Protein AF-0000000077934198 (afdb_homodimer)

Radius of gyration: 20.94 Å; Cα contacts (8 Å, |Δi|>4): 568; chains: 2; bounding box: 43×60×58 Å

Structure (mmCIF, N/CA/C/O backbone):
data_AF-0000000077934198-model_v1
#
loop_
_entity.id
_entity.type
_entity.pdbx_description
1 polymer 'VIT family protein'
#
loop_
_atom_site.group_PDB
_atom_site.id
_atom_site.type_symbol
_atom_site.label_atom_id
_atom_site.label_alt_id
_atom_site.label_comp_id
_atom_site.label_asym_id
_atom_site.label_entity_id
_atom_site.label_seq_id
_atom_site.pdbx_PDB_ins_code
_atom_site.Cartn_x
_atom_site.Cartn_y
_atom_site.Cartn_z
_atom_site.occupancy
_atom_site.B_iso_or_equiv
_atom_site.auth_seq_id
_atom_site.auth_comp_id
_atom_site.auth_asym_id
_atom_site.auth_atom_id
_atom_site.pdbx_PDB_model_num
ATOM 1 N N . MET A 1 1 ? -7.379 32.312 -18.094 1 57.19 1 MET A N 1
ATOM 2 C CA . MET A 1 1 ? -7.176 32.562 -16.672 1 57.19 1 MET A CA 1
ATOM 3 C C . MET A 1 1 ? -7.156 31.266 -15.883 1 57.19 1 MET A C 1
ATOM 5 O O . MET A 1 1 ? -6.258 31.031 -15.07 1 57.19 1 MET A O 1
ATOM 9 N N . TYR A 1 2 ? -8.07 30.328 -16.188 1 65.12 2 TYR A N 1
ATOM 10 C CA . TYR A 1 2 ? -8.148 29.016 -15.555 1 65.12 2 TYR A CA 1
ATOM 11 C C . TYR A 1 2 ? -6.926 28.172 -15.898 1 65.12 2 TYR A C 1
ATOM 13 O O . TYR A 1 2 ? -6.324 27.562 -15.016 1 65.12 2 TYR A O 1
ATOM 21 N N . ASN A 1 3 ? -6.422 28.344 -17.047 1 73.06 3 ASN A N 1
ATOM 22 C CA . ASN A 1 3 ? -5.285 27.562 -17.531 1 73.06 3 ASN A CA 1
ATOM 23 C C . ASN A 1 3 ? -3.988 28 -16.844 1 73.06 3 ASN A C 1
ATOM 25 O O . ASN A 1 3 ? -3.162 27.156 -16.5 1 73.06 3 ASN A O 1
ATOM 29 N N . GLN A 1 4 ? -3.906 29.312 -16.672 1 75.88 4 GLN A N 1
ATOM 30 C CA . GLN A 1 4 ? -2.689 29.797 -16.031 1 75.88 4 GLN A CA 1
ATOM 31 C C . GLN A 1 4 ? -2.633 29.391 -14.57 1 75.88 4 GLN A C 1
ATOM 33 O O . GLN A 1 4 ? -1.561 29.078 -14.047 1 75.88 4 GLN A O 1
ATOM 38 N N . LYS A 1 5 ? -3.742 29.344 -13.945 1 79.81 5 LYS A N 1
ATOM 39 C CA . LYS A 1 5 ? -3.82 28.953 -12.539 1 79.81 5 LYS A CA 1
ATOM 40 C C . LYS A 1 5 ? -3.412 27.5 -12.352 1 79.81 5 LYS A C 1
ATOM 42 O O . LYS A 1 5 ? -2.666 27.172 -11.43 1 79.81 5 LYS A O 1
ATOM 47 N N . ILE A 1 6 ? -3.865 26.672 -13.25 1 84 6 ILE A N 1
ATOM 48 C CA . ILE A 1 6 ? -3.555 25.25 -13.195 1 84 6 ILE A CA 1
ATOM 49 C C . ILE A 1 6 ? -2.064 25.031 -13.453 1 84 6 ILE A C 1
ATOM 51 O O . ILE A 1 6 ? -1.42 24.234 -12.773 1 84 6 ILE A O 1
ATOM 55 N N . LEU A 1 7 ? -1.568 25.734 -14.375 1 85.44 7 LEU A N 1
ATOM 56 C CA . LEU A 1 7 ? -0.149 25.609 -14.688 1 85.44 7 LEU A CA 1
ATOM 57 C C . LEU A 1 7 ? 0.709 26.047 -13.508 1 85.44 7 LEU A C 1
ATOM 59 O O . LEU A 1 7 ? 1.718 25.406 -13.203 1 85.44 7 LEU A O 1
ATOM 63 N N . ASN A 1 8 ? 0.318 27.109 -12.93 1 84.44 8 ASN A N 1
ATOM 64 C CA . ASN A 1 8 ? 1.04 27.562 -11.75 1 84.44 8 ASN A CA 1
ATOM 65 C C . ASN A 1 8 ? 0.91 26.578 -10.594 1 84.44 8 ASN A C 1
ATOM 67 O O . ASN A 1 8 ? 1.86 26.359 -9.844 1 84.44 8 ASN A O 1
ATOM 71 N N . ALA A 1 9 ? -0.279 26.047 -10.508 1 84.12 9 ALA A N 1
ATOM 72 C CA . ALA A 1 9 ? -0.508 25.047 -9.484 1 84.12 9 ALA A CA 1
ATOM 73 C C . ALA A 1 9 ? 0.355 23.812 -9.727 1 84.12 9 ALA A C 1
ATOM 75 O O . ALA A 1 9 ? 0.89 23.219 -8.781 1 84.12 9 ALA A O 1
ATOM 76 N N . ILE A 1 10 ? 0.503 23.406 -10.922 1 84.94 10 ILE A N 1
ATOM 77 C CA . ILE A 1 10 ? 1.34 22.266 -11.305 1 84.94 10 ILE A CA 1
ATOM 78 C C . ILE A 1 10 ? 2.795 22.562 -10.938 1 84.94 10 ILE A C 1
ATOM 80 O O . ILE A 1 10 ? 3.455 21.734 -10.305 1 84.94 10 ILE A O 1
ATOM 84 N N . LYS A 1 11 ? 3.256 23.688 -11.312 1 85.94 11 LYS A N 1
ATOM 85 C CA . LYS A 1 11 ? 4.629 24.078 -11.008 1 85.94 11 LYS A CA 1
ATOM 86 C C . LYS A 1 11 ? 4.879 24.094 -9.5 1 85.94 11 LYS A C 1
ATOM 88 O O . LYS A 1 11 ? 5.91 23.609 -9.031 1 85.94 11 LYS A O 1
ATOM 93 N N . TYR A 1 12 ? 3.943 24.625 -8.859 1 83.56 12 TYR A N 1
ATOM 94 C CA . TYR A 1 12 ? 4.047 24.703 -7.402 1 83.56 12 TYR A CA 1
ATOM 95 C C . TYR A 1 12 ? 4.078 23.312 -6.781 1 83.56 12 TYR A C 1
ATOM 97 O O . TYR A 1 12 ? 4.906 23.031 -5.914 1 83.56 12 TYR A O 1
ATOM 105 N N . ALA A 1 13 ? 3.184 22.453 -7.184 1 85.38 13 ALA A N 1
ATOM 106 C CA . ALA A 1 13 ? 3.104 21.094 -6.672 1 85.38 13 ALA A CA 1
ATOM 107 C C . ALA A 1 13 ? 4.383 20.312 -6.973 1 85.38 13 ALA A C 1
ATOM 109 O O . ALA A 1 13 ? 4.906 19.609 -6.109 1 85.38 13 ALA A O 1
ATOM 110 N N . LEU A 1 14 ? 4.855 20.422 -8.156 1 84.88 14 LEU A N 1
ATOM 111 C CA . LEU A 1 14 ? 6.051 19.703 -8.57 1 84.88 14 LEU A CA 1
ATOM 112 C C . LEU A 1 14 ? 7.281 20.203 -7.828 1 84.88 14 LEU A C 1
ATOM 114 O O . LEU A 1 14 ? 8.156 19.422 -7.449 1 84.88 14 LEU A O 1
ATOM 118 N N . MET A 1 15 ? 7.34 21.469 -7.609 1 81.75 15 MET A N 1
ATOM 119 C CA . MET A 1 15 ? 8.5 22.062 -6.961 1 81.75 15 MET A CA 1
ATOM 120 C C . MET A 1 15 ? 8.477 21.812 -5.457 1 81.75 15 MET A C 1
ATOM 122 O O . MET A 1 15 ? 9.523 21.578 -4.848 1 81.75 15 MET A O 1
ATOM 126 N N . HIS A 1 16 ? 7.324 21.75 -4.918 1 80.19 16 HIS A N 1
ATOM 127 C CA . HIS A 1 16 ? 7.25 21.734 -3.461 1 80.19 16 HIS A CA 1
ATOM 128 C C . HIS A 1 16 ? 6.934 20.328 -2.945 1 80.19 16 HIS A C 1
ATOM 130 O O . HIS A 1 16 ? 7.184 20.016 -1.779 1 80.19 16 HIS A O 1
ATOM 136 N N . ASP A 1 17 ? 6.5 19.484 -3.828 1 88.44 17 ASP A N 1
ATOM 137 C CA . ASP A 1 17 ? 6.082 18.188 -3.322 1 88.44 17 ASP A CA 1
ATOM 138 C C . ASP A 1 17 ? 6.816 17.047 -4.039 1 88.44 17 ASP A C 1
ATOM 140 O O . ASP A 1 17 ? 6.328 15.922 -4.094 1 88.44 17 ASP A O 1
ATOM 144 N N . ILE A 1 18 ? 7.992 17.312 -4.598 1 87.06 18 ILE A N 1
ATOM 145 C CA . ILE A 1 18 ? 8.812 16.328 -5.285 1 87.06 18 ILE A CA 1
ATOM 146 C C . ILE A 1 18 ? 9.25 15.25 -4.297 1 87.06 18 ILE A C 1
ATOM 148 O O . ILE A 1 18 ? 9.359 14.078 -4.664 1 87.06 18 ILE A O 1
ATOM 152 N N . GLY A 1 19 ? 9.516 15.633 -3.117 1 91.12 19 GLY A N 1
ATOM 153 C CA . GLY A 1 19 ? 9.898 14.695 -2.08 1 91.12 19 GLY A CA 1
ATOM 154 C C . GLY A 1 19 ? 8.828 13.656 -1.779 1 91.12 19 GLY A C 1
ATOM 155 O O . GLY A 1 19 ? 9.133 12.477 -1.586 1 91.12 19 GLY A O 1
ATOM 156 N N . SER A 1 20 ? 7.598 14.102 -1.788 1 93.38 20 SER A N 1
ATOM 157 C CA . SER A 1 20 ? 6.492 13.188 -1.539 1 93.38 20 SER A CA 1
ATOM 158 C C . SER A 1 20 ? 6.348 12.172 -2.672 1 93.38 20 SER A C 1
ATOM 160 O O . SER A 1 20 ? 6.137 10.984 -2.424 1 93.38 20 SER A O 1
ATOM 162 N N . ALA A 1 21 ? 6.434 12.648 -3.902 1 95.44 21 ALA A N 1
ATOM 163 C CA . ALA A 1 21 ? 6.348 11.766 -5.062 1 95.44 21 ALA A CA 1
ATOM 164 C C . ALA A 1 21 ? 7.465 10.734 -5.047 1 95.44 21 ALA A C 1
ATOM 166 O O . ALA A 1 21 ? 7.242 9.562 -5.359 1 95.44 21 ALA A O 1
ATOM 167 N N . ARG A 1 22 ? 8.648 11.117 -4.727 1 97 22 ARG A N 1
ATOM 168 C CA . ARG A 1 22 ? 9.789 10.211 -4.617 1 97 22 ARG A CA 1
ATOM 169 C C . ARG A 1 22 ? 9.547 9.156 -3.543 1 97 22 ARG A C 1
ATOM 171 O O . ARG A 1 22 ? 9.82 7.973 -3.754 1 97 22 ARG A O 1
ATOM 178 N N . ASN A 1 23 ? 9.086 9.594 -2.443 1 97.38 23 ASN A N 1
ATOM 179 C CA . ASN A 1 23 ? 8.82 8.648 -1.361 1 97.38 23 ASN A CA 1
ATOM 180 C C . ASN A 1 23 ? 7.77 7.617 -1.765 1 97.38 23 ASN A C 1
ATOM 182 O O . ASN A 1 23 ? 7.91 6.43 -1.457 1 97.38 23 ASN A O 1
ATOM 186 N N . TYR A 1 24 ? 6.754 8.07 -2.473 1 97.88 24 TYR A N 1
ATOM 187 C CA . TYR A 1 24 ? 5.711 7.148 -2.902 1 97.88 24 TYR A CA 1
ATOM 188 C C . TYR A 1 24 ? 6.223 6.219 -3.996 1 97.88 24 TYR A C 1
ATOM 190 O O . TYR A 1 24 ? 5.789 5.066 -4.098 1 97.88 24 TYR A O 1
ATOM 198 N N . LEU A 1 25 ? 7.172 6.68 -4.812 1 98.5 25 LEU A N 1
ATOM 199 C CA . LEU A 1 25 ? 7.836 5.809 -5.781 1 98.5 25 LEU A CA 1
ATOM 200 C C . LEU A 1 25 ? 8.57 4.676 -5.074 1 98.5 25 LEU A C 1
ATOM 202 O O . LEU A 1 25 ? 8.492 3.518 -5.496 1 98.5 25 LEU A O 1
ATOM 206 N N . VAL A 1 26 ? 9.25 4.992 -4.047 1 98.69 26 VAL A N 1
ATOM 207 C CA . VAL A 1 26 ? 10.008 4.02 -3.273 1 98.69 26 VAL A CA 1
ATOM 208 C C . VAL A 1 26 ? 9.055 3.031 -2.605 1 98.69 26 VAL A C 1
ATOM 210 O O . VAL A 1 26 ? 9.273 1.818 -2.648 1 98.69 26 VAL A O 1
ATOM 213 N N . LEU A 1 27 ? 8.008 3.523 -2.027 1 98.56 27 LEU A N 1
ATOM 214 C CA . LEU A 1 27 ? 7.066 2.68 -1.3 1 98.56 27 LEU A CA 1
ATOM 215 C C . LEU A 1 27 ? 6.359 1.714 -2.244 1 98.56 27 LEU A C 1
ATOM 217 O O . LEU A 1 27 ? 6.141 0.55 -1.901 1 98.56 27 LEU A O 1
ATOM 221 N N . GLY A 1 28 ? 6 2.182 -3.396 1 98.81 28 GLY A N 1
ATOM 222 C CA . GLY A 1 28 ? 5.395 1.306 -4.387 1 98.81 28 GLY A CA 1
ATOM 223 C C . GLY A 1 28 ? 6.352 0.247 -4.906 1 98.81 28 GLY A C 1
ATOM 224 O O . GLY A 1 28 ? 5.949 -0.896 -5.141 1 98.81 28 GLY A O 1
ATOM 225 N N . SER A 1 29 ? 7.59 0.642 -5.141 1 98.88 29 SER A N 1
ATOM 226 C CA . SER A 1 29 ? 8.602 -0.324 -5.547 1 98.88 29 SER A CA 1
ATOM 227 C C . SER A 1 29 ? 8.789 -1.406 -4.488 1 98.88 29 SER A C 1
ATOM 229 O O . SER A 1 29 ? 8.961 -2.582 -4.82 1 98.88 29 SER A O 1
ATOM 231 N N . PHE A 1 30 ? 8.797 -0.99 -3.266 1 98.94 30 PHE A N 1
ATOM 232 C CA . PHE A 1 30 ? 8.891 -1.902 -2.131 1 98.94 30 PHE A CA 1
ATOM 233 C C . PHE A 1 30 ? 7.762 -2.928 -2.168 1 98.94 30 PHE A C 1
ATOM 235 O O . PHE A 1 30 ? 8 -4.125 -2.012 1 98.94 30 PHE A O 1
ATOM 242 N N . ASP A 1 31 ? 6.539 -2.465 -2.48 1 98.75 31 ASP A N 1
ATOM 243 C CA . ASP A 1 31 ? 5.379 -3.346 -2.615 1 98.75 31 ASP A CA 1
ATOM 244 C C . ASP A 1 31 ? 5.613 -4.398 -3.695 1 98.75 31 ASP A C 1
ATOM 246 O O . ASP A 1 31 ? 5.391 -5.59 -3.467 1 98.75 31 ASP A O 1
ATOM 250 N N . GLY A 1 32 ? 6.016 -3.924 -4.824 1 98.94 32 GLY A N 1
ATOM 251 C CA . GLY A 1 32 ? 6.211 -4.82 -5.953 1 98.94 32 GLY A CA 1
ATOM 252 C C . GLY A 1 32 ? 7.332 -5.816 -5.734 1 98.94 32 GLY A C 1
ATOM 253 O O . GLY A 1 32 ? 7.207 -6.988 -6.094 1 98.94 32 GLY A O 1
ATOM 254 N N . LEU A 1 33 ? 8.414 -5.352 -5.172 1 98.94 33 LEU A N 1
ATOM 255 C CA . LEU A 1 33 ? 9.57 -6.207 -4.926 1 98.94 33 LEU A CA 1
ATOM 256 C C . LEU A 1 33 ? 9.234 -7.297 -3.916 1 98.94 33 LEU A C 1
ATOM 258 O O . LEU A 1 33 ? 9.555 -8.469 -4.129 1 98.94 33 LEU A O 1
ATOM 262 N N . LEU A 1 34 ? 8.578 -6.938 -2.857 1 98.88 34 LEU A N 1
ATOM 263 C CA . LEU A 1 34 ? 8.242 -7.926 -1.835 1 98.88 34 LEU A CA 1
ATOM 264 C C . LEU A 1 34 ? 7.215 -8.922 -2.359 1 98.88 34 LEU A C 1
ATOM 266 O O . LEU A 1 34 ? 7.273 -10.109 -2.031 1 98.88 34 LEU A O 1
ATOM 270 N N . LEU A 1 35 ? 6.297 -8.383 -3.129 1 98.88 35 LEU A N 1
ATOM 271 C CA . LEU A 1 35 ? 5.332 -9.266 -3.77 1 98.88 35 LEU A CA 1
ATOM 272 C C . LEU A 1 35 ? 6.039 -10.305 -4.637 1 98.88 35 LEU A C 1
ATOM 274 O O . LEU A 1 35 ? 5.797 -11.508 -4.496 1 98.88 35 LEU A O 1
ATOM 278 N N . SER A 1 36 ? 6.926 -9.875 -5.457 1 98.88 36 SER A N 1
ATOM 279 C CA . SER A 1 36 ? 7.59 -10.75 -6.422 1 98.88 36 SER A CA 1
ATOM 280 C C . SER A 1 36 ? 8.492 -11.758 -5.727 1 98.88 36 SER A C 1
ATOM 282 O O . SER A 1 36 ? 8.461 -12.953 -6.039 1 98.88 36 SER A O 1
ATOM 284 N N . ILE A 1 37 ? 9.266 -11.281 -4.789 1 98.62 37 ILE A N 1
ATOM 285 C CA . ILE A 1 37 ? 10.18 -12.195 -4.109 1 98.62 37 ILE A CA 1
ATOM 286 C C . ILE A 1 37 ? 9.383 -13.258 -3.361 1 98.62 37 ILE A C 1
ATOM 288 O O . ILE A 1 37 ? 9.781 -14.43 -3.32 1 98.62 37 ILE A O 1
ATOM 292 N N . SER A 1 38 ? 8.273 -12.883 -2.75 1 98.88 38 SER A N 1
ATOM 293 C CA . SER A 1 38 ? 7.441 -13.82 -2.004 1 98.88 38 SER A CA 1
ATOM 294 C C . SER A 1 38 ? 6.832 -14.875 -2.924 1 98.88 38 SER A C 1
ATOM 296 O O . SER A 1 38 ? 6.84 -16.062 -2.604 1 98.88 38 SER A O 1
ATOM 298 N N . ILE A 1 39 ? 6.359 -14.461 -4.07 1 98.88 39 ILE A N 1
ATOM 299 C CA . ILE A 1 39 ? 5.742 -15.391 -5.008 1 98.88 39 ILE A CA 1
ATOM 300 C C . ILE A 1 39 ? 6.809 -16.297 -5.613 1 98.88 39 ILE A C 1
ATOM 302 O O . ILE A 1 39 ? 6.582 -17.5 -5.793 1 98.88 39 ILE A O 1
ATOM 306 N N . ILE A 1 40 ? 7.973 -15.727 -5.957 1 98.88 40 ILE A N 1
ATOM 307 C CA . ILE A 1 40 ? 9.062 -16.531 -6.492 1 98.88 40 ILE A CA 1
ATOM 308 C C . ILE A 1 40 ? 9.43 -17.641 -5.492 1 98.88 40 ILE A C 1
ATOM 310 O O . ILE A 1 40 ? 9.508 -18.812 -5.855 1 98.88 40 ILE A O 1
ATOM 314 N N . MET A 1 41 ? 9.625 -17.266 -4.238 1 98.69 41 MET A N 1
ATOM 315 C CA . MET A 1 41 ? 10.031 -18.234 -3.221 1 98.69 41 MET A CA 1
ATOM 316 C C . MET A 1 41 ? 8.953 -19.297 -3.02 1 98.69 41 MET A C 1
ATOM 318 O O . MET A 1 41 ? 9.258 -20.484 -2.938 1 98.69 41 MET A O 1
ATOM 322 N N . GLY A 1 42 ?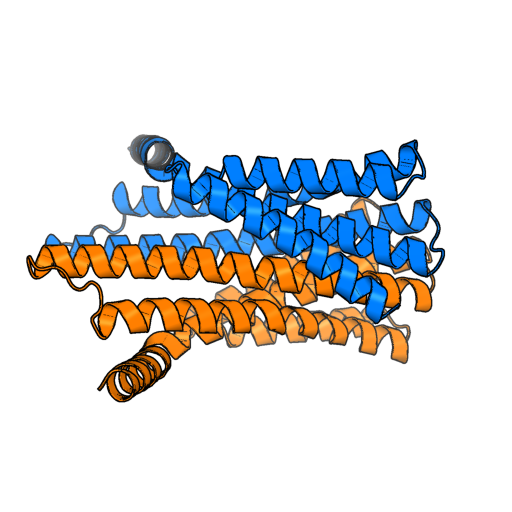 7.691 -18.859 -2.93 1 98.56 42 GLY A N 1
ATOM 323 C CA . GLY A 1 42 ? 6.609 -19.828 -2.826 1 98.56 42 GLY A CA 1
ATOM 324 C C . GLY A 1 42 ? 6.543 -20.781 -4.008 1 98.56 42 GLY A C 1
ATOM 325 O O . GLY A 1 42 ? 6.328 -21.984 -3.834 1 98.56 42 GLY A O 1
ATOM 326 N N . SER A 1 43 ? 6.715 -20.25 -5.16 1 98.69 43 SER A N 1
ATOM 327 C CA . SER A 1 43 ? 6.645 -21.031 -6.387 1 98.69 43 SER A CA 1
ATOM 328 C C . SER A 1 43 ? 7.781 -22.047 -6.457 1 98.69 43 SER A C 1
ATOM 330 O O . SER A 1 43 ? 7.586 -23.172 -6.906 1 98.69 43 SER A O 1
ATOM 332 N N . VAL A 1 44 ? 8.953 -21.609 -6.07 1 98.12 44 VAL A N 1
ATOM 333 C CA . VAL A 1 44 ? 10.102 -22.516 -6.086 1 98.12 44 VAL A CA 1
ATOM 334 C C . VAL A 1 44 ? 9.883 -23.656 -5.094 1 98.12 44 VAL A C 1
ATOM 336 O O . VAL A 1 44 ? 10.156 -24.812 -5.406 1 98.12 44 VAL A O 1
ATOM 339 N N . PHE A 1 45 ? 9.383 -23.391 -3.932 1 97.69 45 PHE A N 1
ATOM 340 C CA . PHE A 1 45 ? 9.18 -24.406 -2.898 1 97.69 45 PHE A CA 1
ATOM 341 C C . PHE A 1 45 ? 8.156 -25.438 -3.348 1 97.69 45 PHE A C 1
ATOM 343 O O . PHE A 1 45 ? 8.25 -26.609 -2.979 1 97.69 45 PHE A O 1
ATOM 350 N N . TYR A 1 46 ? 7.195 -25.047 -4.18 1 97.75 46 TYR A N 1
ATOM 351 C CA . TYR A 1 46 ? 6.121 -25.953 -4.566 1 97.75 46 TYR A CA 1
ATOM 352 C C . TYR A 1 46 ? 6.25 -26.359 -6.031 1 97.75 46 TYR A C 1
ATOM 354 O O . TYR A 1 46 ? 5.305 -26.891 -6.621 1 97.75 46 TYR A O 1
ATOM 362 N N . ASN A 1 47 ? 7.383 -26.047 -6.641 1 97.88 47 ASN A N 1
ATOM 363 C CA . ASN A 1 47 ? 7.754 -26.484 -7.984 1 97.88 47 ASN A CA 1
ATOM 364 C C . ASN A 1 47 ? 6.746 -26 -9.023 1 97.88 47 ASN A C 1
ATOM 366 O O . ASN A 1 47 ? 6.301 -26.781 -9.867 1 97.88 47 ASN A O 1
ATOM 370 N N . ILE A 1 48 ? 6.309 -24.812 -8.875 1 98.38 48 ILE A N 1
ATOM 371 C CA . ILE A 1 48 ? 5.461 -24.172 -9.875 1 98.38 48 ILE A CA 1
ATOM 372 C C . ILE A 1 48 ? 6.305 -23.75 -11.078 1 98.38 48 ILE A C 1
ATOM 374 O O . ILE A 1 48 ? 7.422 -23.25 -10.914 1 98.38 48 ILE A O 1
ATOM 378 N N . SER A 1 49 ? 5.816 -23.984 -12.273 1 98.31 49 SER A N 1
ATOM 379 C CA . SER A 1 49 ? 6.578 -23.734 -13.484 1 98.31 49 SER A CA 1
ATOM 380 C C . SER A 1 49 ? 6.91 -22.25 -13.617 1 98.31 49 SER A C 1
ATOM 382 O O . SER A 1 49 ? 6.18 -21.391 -13.117 1 98.31 49 SER A O 1
ATOM 384 N N . THR A 1 50 ? 8.008 -21.922 -14.32 1 98.31 50 THR A N 1
ATOM 385 C CA . THR A 1 50 ? 8.43 -20.547 -14.539 1 98.31 50 THR A CA 1
ATOM 386 C C . THR A 1 50 ? 7.371 -19.766 -15.312 1 98.31 50 THR A C 1
ATOM 388 O O . THR A 1 50 ? 7.172 -18.578 -15.078 1 98.31 50 THR A O 1
ATOM 391 N N . ALA A 1 51 ? 6.68 -20.453 -16.234 1 98 51 ALA A N 1
ATOM 392 C CA . ALA A 1 51 ? 5.621 -19.812 -17.016 1 98 51 ALA A CA 1
ATOM 393 C C . ALA A 1 51 ? 4.449 -19.406 -16.109 1 98 51 ALA A C 1
ATOM 395 O O . ALA A 1 51 ? 3.914 -18.297 -16.25 1 98 51 ALA A O 1
ATOM 396 N N . ASP A 1 52 ? 4.016 -20.266 -15.242 1 98.5 52 ASP A N 1
ATOM 397 C CA . ASP A 1 52 ? 2.943 -19.953 -14.305 1 98.5 52 ASP A CA 1
ATOM 398 C C . ASP A 1 52 ? 3.361 -18.859 -13.336 1 98.5 52 ASP A C 1
ATOM 400 O O . ASP A 1 52 ? 2.568 -17.969 -13.023 1 98.5 52 ASP A O 1
ATOM 404 N N . MET A 1 53 ? 4.605 -18.953 -12.922 1 98.62 53 MET A N 1
ATOM 405 C CA . MET A 1 53 ? 5.16 -17.922 -12.039 1 98.62 53 MET A CA 1
ATOM 406 C C . MET A 1 53 ? 5.094 -16.547 -12.695 1 98.62 53 MET A C 1
ATOM 408 O O . MET A 1 53 ? 4.699 -15.57 -12.055 1 98.62 53 MET A O 1
ATOM 412 N N . ARG A 1 54 ? 5.465 -16.453 -13.938 1 98.44 54 ARG A N 1
ATOM 413 C CA . ARG A 1 54 ? 5.422 -15.195 -14.68 1 98.44 54 ARG A CA 1
ATOM 414 C C . ARG A 1 54 ? 4.004 -14.633 -14.719 1 98.44 54 ARG A C 1
ATOM 416 O O . ARG A 1 54 ? 3.793 -13.453 -14.453 1 98.44 54 ARG A O 1
ATOM 423 N N . THR A 1 55 ? 3.066 -15.516 -15.016 1 98.62 55 THR A N 1
ATOM 424 C CA . THR A 1 55 ? 1.67 -15.117 -15.141 1 98.62 55 THR A CA 1
ATOM 425 C C . THR A 1 55 ? 1.153 -14.539 -13.82 1 98.62 55 THR A C 1
ATOM 427 O O . THR A 1 55 ? 0.539 -13.469 -13.805 1 98.62 55 THR A O 1
ATOM 430 N N . VAL A 1 56 ? 1.42 -15.211 -12.734 1 98.75 56 VAL A N 1
ATOM 431 C CA . VAL A 1 56 ? 0.826 -14.812 -11.469 1 98.75 56 VAL A CA 1
ATOM 432 C C . VAL A 1 56 ? 1.526 -13.562 -10.945 1 98.75 56 VAL A C 1
ATOM 434 O O . VAL A 1 56 ? 0.897 -12.711 -10.305 1 98.75 56 VAL A O 1
ATOM 437 N N . ILE A 1 57 ? 2.83 -13.406 -11.172 1 98.94 57 ILE A N 1
ATOM 438 C CA . ILE A 1 57 ? 3.543 -12.211 -10.727 1 98.94 57 ILE A CA 1
ATOM 439 C C . ILE A 1 57 ? 3.035 -10.992 -11.5 1 98.94 57 ILE A C 1
ATOM 441 O O . ILE A 1 57 ? 2.742 -9.953 -10.906 1 98.94 57 ILE A O 1
ATOM 445 N N . ILE A 1 58 ? 2.867 -11.117 -12.797 1 98.88 58 ILE A N 1
ATOM 446 C CA . ILE A 1 58 ? 2.359 -10.008 -13.594 1 98.88 58 ILE A CA 1
ATOM 447 C C . ILE A 1 58 ? 0.936 -9.672 -13.164 1 98.88 58 ILE A C 1
ATOM 449 O O . ILE A 1 58 ? 0.602 -8.5 -12.969 1 98.88 58 ILE A O 1
ATOM 453 N N . SER A 1 59 ? 0.086 -10.664 -12.992 1 98.88 59 SER A N 1
ATOM 454 C CA . SER A 1 59 ? -1.286 -10.438 -12.547 1 98.88 59 SER A CA 1
ATOM 455 C C . SER A 1 59 ? -1.32 -9.758 -11.188 1 98.88 59 SER A C 1
ATOM 457 O O . SER A 1 59 ? -2.086 -8.812 -10.977 1 98.88 59 SER A O 1
ATOM 459 N N . GLY A 1 60 ? -0.483 -10.266 -10.242 1 98.88 60 GLY A N 1
ATOM 460 C CA . GLY A 1 60 ? -0.411 -9.664 -8.922 1 98.88 60 GLY A CA 1
ATOM 461 C C . GLY A 1 60 ? 0.061 -8.219 -8.953 1 98.88 60 GLY A C 1
ATOM 462 O O . GLY A 1 60 ? -0.439 -7.383 -8.195 1 98.88 60 GLY A O 1
ATOM 463 N N . LEU A 1 61 ? 1.036 -7.93 -9.836 1 98.94 61 LEU A N 1
ATOM 464 C CA . LEU A 1 61 ? 1.562 -6.574 -9.953 1 98.94 61 LEU A CA 1
ATOM 465 C C . LEU A 1 61 ? 0.507 -5.633 -10.523 1 98.94 61 LEU A C 1
ATOM 467 O O . LEU A 1 61 ? 0.458 -4.453 -10.156 1 98.94 61 LEU A O 1
ATOM 471 N N . VAL A 1 62 ? -0.337 -6.098 -11.383 1 98.88 62 VAL A N 1
ATOM 472 C CA . VAL A 1 62 ? -1.431 -5.281 -11.898 1 98.88 62 VAL A CA 1
ATOM 473 C C . VAL A 1 62 ? -2.367 -4.891 -10.758 1 98.88 62 VAL A C 1
ATOM 475 O O . VAL A 1 62 ? -2.688 -3.713 -10.586 1 98.88 62 VAL A O 1
ATOM 478 N N . GLY A 1 63 ? -2.811 -5.887 -10 1 98.81 63 GLY A N 1
ATOM 479 C CA . GLY A 1 63 ? -3.662 -5.598 -8.859 1 98.81 63 GLY A CA 1
ATOM 480 C C . GLY A 1 63 ? -3.025 -4.641 -7.871 1 98.81 63 GLY A C 1
ATOM 481 O O . GLY A 1 63 ? -3.658 -3.678 -7.434 1 98.81 63 GLY A O 1
ATOM 482 N N . THR A 1 64 ? -1.788 -4.902 -7.523 1 98.81 64 THR A N 1
ATOM 483 C CA . THR A 1 64 ? -1.052 -4.09 -6.566 1 98.81 64 THR A CA 1
ATOM 484 C C . THR A 1 64 ? -0.86 -2.67 -7.094 1 98.81 64 THR A C 1
ATOM 486 O O . THR A 1 64 ? -0.941 -1.703 -6.336 1 98.81 64 THR A O 1
ATOM 489 N N . SER A 1 65 ? -0.614 -2.561 -8.352 1 98.88 65 SER A N 1
ATOM 490 C CA . SER A 1 65 ? -0.432 -1.255 -8.977 1 98.88 65 SER A CA 1
ATOM 491 C C . SER A 1 65 ? -1.691 -0.403 -8.852 1 98.88 65 SER A C 1
ATOM 493 O O . SER A 1 65 ? -1.619 0.773 -8.492 1 98.88 65 SER A O 1
ATOM 495 N N . ILE A 1 66 ? -2.785 -0.966 -9.125 1 98.81 66 ILE A N 1
ATOM 496 C CA . ILE A 1 66 ? -4.047 -0.236 -9.102 1 98.81 66 ILE A CA 1
ATOM 497 C C . ILE A 1 66 ? -4.395 0.139 -7.66 1 98.81 66 ILE A C 1
ATOM 499 O O . ILE A 1 66 ? -4.781 1.277 -7.383 1 98.81 66 ILE A O 1
ATOM 503 N N . SER A 1 67 ? -4.285 -0.796 -6.742 1 98.62 67 SER A N 1
ATOM 504 C CA . SER A 1 67 ? -4.602 -0.477 -5.355 1 98.62 67 SER A CA 1
ATOM 505 C C . SER A 1 67 ? -3.627 0.551 -4.789 1 98.62 67 SER A C 1
ATOM 507 O O . SER A 1 67 ? -4.023 1.435 -4.023 1 98.62 67 SER A O 1
ATOM 509 N N . SER A 1 68 ? -2.307 0.457 -5.184 1 98.56 68 SER A N 1
ATOM 510 C CA . SER A 1 68 ? -1.297 1.402 -4.715 1 98.56 68 SER A CA 1
ATOM 511 C C . SER A 1 68 ? -1.597 2.816 -5.203 1 98.56 68 SER A C 1
ATOM 513 O O . SER A 1 68 ? -1.39 3.787 -4.477 1 98.56 68 SER A O 1
ATOM 515 N N . LEU A 1 69 ? -2.012 2.936 -6.438 1 98.62 69 LEU A N 1
ATOM 516 C CA . LEU A 1 69 ? -2.373 4.23 -7.004 1 98.62 69 LEU A CA 1
ATOM 517 C C . LEU A 1 69 ? -3.465 4.902 -6.176 1 98.62 69 LEU A C 1
ATOM 519 O O . LEU A 1 69 ? -3.301 6.039 -5.727 1 98.62 69 LEU A O 1
ATOM 523 N N . TRP A 1 70 ? -4.492 4.195 -5.891 1 97.12 70 TRP A N 1
ATOM 524 C CA . TRP A 1 70 ? -5.613 4.77 -5.156 1 97.12 70 TRP A CA 1
ATOM 525 C C . TRP A 1 70 ? -5.234 5.047 -3.707 1 97.12 70 TRP A C 1
ATOM 527 O O . TRP A 1 70 ? -5.605 6.082 -3.148 1 97.12 70 TRP A O 1
ATOM 537 N N . ASN A 1 71 ? -4.551 4.113 -3.07 1 97.62 71 ASN A N 1
ATOM 538 C CA . ASN A 1 71 ? -4.129 4.273 -1.684 1 97.62 71 ASN A CA 1
ATOM 539 C C . ASN A 1 71 ? -3.301 5.539 -1.493 1 97.62 71 ASN A C 1
ATOM 541 O O . ASN A 1 71 ? -3.57 6.332 -0.59 1 97.62 71 ASN A O 1
ATOM 545 N N . ALA A 1 72 ? -2.338 5.719 -2.355 1 97.69 72 ALA A N 1
ATOM 546 C CA . ALA A 1 72 ? -1.504 6.91 -2.25 1 97.69 72 ALA A CA 1
ATOM 547 C C . ALA A 1 72 ? -2.312 8.172 -2.539 1 97.69 72 ALA A C 1
ATOM 549 O O . ALA A 1 72 ? -2.117 9.203 -1.891 1 97.69 72 ALA A O 1
ATOM 550 N N . PHE A 1 73 ? -3.193 8.109 -3.496 1 97.38 73 PHE A N 1
ATOM 551 C CA . PHE A 1 73 ? -4.02 9.258 -3.848 1 97.38 73 PHE A CA 1
ATOM 552 C C . PHE A 1 73 ? -4.852 9.711 -2.654 1 97.38 73 PHE A C 1
ATOM 554 O O . PHE A 1 73 ? -4.832 10.891 -2.293 1 97.38 73 PHE A O 1
ATOM 561 N N . VAL A 1 74 ? -5.527 8.781 -2 1 95.81 74 VAL A N 1
ATOM 562 C CA . VAL A 1 74 ? -6.461 9.148 -0.938 1 95.81 74 VAL A CA 1
ATOM 563 C C . VAL A 1 74 ? -5.684 9.602 0.297 1 95.81 74 VAL A C 1
ATOM 565 O O . VAL A 1 74 ? -6.086 10.547 0.974 1 95.81 74 VAL A O 1
ATOM 568 N N . VAL A 1 75 ? -4.602 8.93 0.567 1 96.06 75 VAL A N 1
ATOM 569 C CA . VAL A 1 75 ? -3.793 9.289 1.729 1 96.06 75 VAL A CA 1
ATOM 570 C C . VAL A 1 75 ? -3.195 10.68 1.532 1 96.06 75 VAL A C 1
ATOM 572 O O . VAL A 1 75 ? -3.273 11.531 2.426 1 96.06 75 VAL A O 1
ATOM 575 N N . GLU A 1 76 ? -2.629 10.945 0.36 1 95.5 76 GLU A N 1
ATOM 576 C CA . GLU A 1 76 ? -2.029 12.242 0.068 1 95.5 76 GLU A CA 1
ATOM 577 C C . GLU A 1 76 ? -3.088 13.336 0.021 1 95.5 76 GLU A C 1
ATOM 579 O O . GLU A 1 76 ? -2.861 14.445 0.512 1 95.5 76 GLU A O 1
ATOM 584 N N . LEU A 1 77 ? -4.227 13.094 -0.55 1 95.19 77 LEU A N 1
ATOM 585 C CA . LEU A 1 77 ? -5.301 14.078 -0.619 1 95.19 77 LEU A CA 1
ATOM 586 C C . LEU A 1 77 ? -5.781 14.461 0.778 1 95.19 77 LEU A C 1
ATOM 588 O O . LEU A 1 77 ? -6.047 15.633 1.051 1 95.19 77 LEU A O 1
ATOM 592 N N . SER A 1 78 ? -5.918 13.43 1.609 1 93.12 78 SER A N 1
ATOM 593 C CA . SER A 1 78 ? -6.328 13.68 2.986 1 93.12 78 SER A CA 1
ATOM 594 C C . SER A 1 78 ? -5.328 14.578 3.709 1 93.12 78 SER A C 1
ATOM 596 O O . SER A 1 78 ? -5.719 15.461 4.473 1 93.12 78 SER A O 1
ATOM 598 N N . GLN A 1 79 ? -4.074 14.344 3.484 1 93.19 79 GLN A N 1
ATOM 599 C CA . GLN A 1 79 ? -3.027 15.156 4.09 1 93.19 79 GLN A CA 1
ATOM 600 C C . GLN A 1 79 ? -3.082 16.594 3.58 1 93.19 79 GLN A C 1
ATOM 602 O O . GLN A 1 79 ? -2.975 17.547 4.359 1 93.19 79 GLN A O 1
ATOM 607 N N . LYS A 1 80 ? -3.238 16.75 2.297 1 94.06 80 LYS A N 1
ATOM 608 C CA . LYS A 1 80 ? -3.264 18.078 1.694 1 94.06 80 LYS A CA 1
ATOM 609 C C . LYS A 1 80 ? -4.516 18.844 2.109 1 94.06 80 LYS A C 1
ATOM 611 O O . LYS A 1 80 ? -4.473 20.062 2.277 1 94.06 80 LYS A O 1
ATOM 616 N N . LYS A 1 81 ? -5.602 18.125 2.277 1 93.75 81 LYS A N 1
ATOM 617 C CA . LYS A 1 81 ? -6.82 18.75 2.783 1 93.75 81 LYS A CA 1
ATOM 618 C C . LYS A 1 81 ? -6.621 19.281 4.199 1 93.75 81 LYS A C 1
ATOM 620 O O . LYS A 1 81 ? -7.055 20.391 4.523 1 93.75 81 LYS A O 1
ATOM 625 N N . GLU A 1 82 ? -6.035 18.469 5.012 1 91.5 82 GLU A N 1
ATOM 626 C CA . GLU A 1 82 ? -5.75 18.906 6.379 1 91.5 82 GLU A CA 1
ATOM 627 C C . GLU A 1 82 ? -4.824 20.109 6.398 1 91.5 82 GLU A C 1
ATOM 629 O O . GLU A 1 82 ? -5.027 21.047 7.188 1 91.5 82 GLU A O 1
ATOM 634 N N . GLU A 1 83 ? -3.781 20.109 5.59 1 91.56 83 GLU A N 1
ATOM 635 C CA . GLU A 1 83 ? -2.869 21.25 5.477 1 91.56 83 GLU A CA 1
ATOM 636 C C . GLU A 1 83 ? -3.607 22.516 5.039 1 91.56 83 GLU A C 1
ATOM 638 O O . GLU A 1 83 ? -3.354 23.594 5.566 1 91.56 83 GLU A O 1
ATOM 643 N N . LEU A 1 84 ? -4.449 22.344 4.102 1 94.25 84 LEU A N 1
ATOM 644 C CA . LEU A 1 84 ? -5.227 23.469 3.596 1 94.25 84 LEU A CA 1
ATOM 645 C C . LEU A 1 84 ? -6.129 24.047 4.684 1 94.25 84 LEU A C 1
ATOM 647 O O . LEU A 1 84 ? -6.238 25.266 4.832 1 94.25 84 LEU A O 1
ATOM 651 N N . GLU A 1 85 ? -6.801 23.172 5.406 1 93.5 85 GLU A N 1
ATOM 652 C CA . GLU A 1 85 ? -7.68 23.594 6.492 1 93.5 85 GLU A CA 1
ATOM 653 C C . GLU A 1 85 ? -6.902 24.344 7.574 1 93.5 85 GLU A C 1
ATOM 655 O O . GLU A 1 85 ? -7.391 25.328 8.125 1 93.5 85 GLU A O 1
ATOM 660 N N . GLU A 1 86 ? -5.777 23.859 7.891 1 90.31 86 GLU A N 1
ATOM 661 C CA . GLU A 1 86 ? -4.93 24.547 8.867 1 90.31 86 GLU A CA 1
ATOM 662 C C . GLU A 1 86 ? -4.535 25.938 8.383 1 90.31 86 GLU A C 1
ATOM 664 O O . GLU A 1 86 ? -4.543 26.891 9.156 1 90.31 86 GLU A O 1
ATOM 669 N N . LEU A 1 87 ? -4.133 26.031 7.145 1 92.12 87 LEU A N 1
ATOM 670 C CA . LEU A 1 87 ? -3.768 27.312 6.559 1 92.12 87 LEU A CA 1
ATOM 671 C C . LEU A 1 87 ? -4.957 28.281 6.566 1 92.12 87 LEU A C 1
ATOM 673 O O . LEU A 1 87 ? -4.797 29.469 6.828 1 92.12 87 LEU A O 1
ATOM 677 N N . GLU A 1 88 ? -6.07 27.75 6.23 1 95.12 88 GLU A N 1
ATOM 678 C CA . GLU A 1 88 ? -7.293 28.547 6.254 1 95.12 88 GLU A CA 1
ATOM 679 C C . GLU A 1 88 ? -7.578 29.078 7.652 1 95.12 88 GLU A C 1
ATOM 681 O O . GLU A 1 88 ? -8 30.234 7.812 1 95.12 88 GLU A O 1
ATOM 686 N N . ARG A 1 89 ? -7.422 28.234 8.641 1 92.81 89 ARG A N 1
ATOM 687 C CA . ARG A 1 89 ? -7.621 28.656 10.023 1 92.81 89 ARG A CA 1
ATOM 688 C C . ARG A 1 89 ? -6.645 29.766 10.406 1 92.81 89 ARG A C 1
ATOM 690 O O . ARG A 1 89 ? -7.023 30.734 11.078 1 92.81 89 ARG A O 1
ATOM 697 N N . GLN A 1 90 ? -5.445 29.703 10.008 1 89.5 90 GLN A N 1
ATOM 698 C CA . GLN A 1 90 ? -4.41 30.688 10.32 1 89.5 90 GLN A CA 1
ATOM 699 C C . GLN A 1 90 ? -4.68 32 9.625 1 89.5 90 GLN A C 1
ATOM 701 O O . GLN A 1 90 ? -4.438 33.062 10.188 1 89.5 90 GLN A O 1
ATOM 706 N N . LEU A 1 91 ? -5.195 31.859 8.414 1 93.69 91 LEU A N 1
ATOM 707 C CA . LEU A 1 91 ? -5.406 33.062 7.613 1 93.69 91 LEU A CA 1
ATOM 708 C C . LEU A 1 91 ? -6.832 33.562 7.773 1 93.69 91 LEU A C 1
ATOM 710 O O . LEU A 1 91 ? -7.152 34.656 7.312 1 93.69 91 LEU A O 1
ATOM 714 N N . MET A 1 92 ? -7.656 32.75 8.328 1 94.19 92 MET A N 1
ATOM 715 C CA . MET A 1 92 ? -9.062 33.062 8.57 1 94.19 92 MET A CA 1
ATOM 716 C C . MET A 1 92 ? -9.781 33.375 7.262 1 94.19 92 MET A C 1
ATOM 718 O O . MET A 1 92 ? -10.492 34.375 7.148 1 94.19 92 MET A O 1
ATOM 722 N N . ARG A 1 93 ? -9.508 32.656 6.289 1 95.56 93 ARG A N 1
ATOM 723 C CA . ARG A 1 93 ? -10.164 32.781 4.992 1 95.56 93 ARG A CA 1
ATOM 724 C C . ARG A 1 93 ? -10.195 31.422 4.281 1 95.56 93 ARG A C 1
ATOM 726 O O . ARG A 1 93 ? -9.336 30.562 4.512 1 95.56 93 ARG A O 1
ATOM 733 N N . SER A 1 94 ? -11.188 31.344 3.312 1 94.38 94 SER A N 1
ATOM 734 C CA . SER A 1 94 ? -11.273 30.141 2.506 1 94.38 94 SER A CA 1
ATOM 735 C C . SER A 1 94 ? -10.258 30.141 1.374 1 94.38 94 SER A C 1
ATOM 737 O O . SER A 1 94 ? -10.023 31.188 0.748 1 94.38 94 SER A O 1
ATOM 739 N N . LEU A 1 95 ? -9.594 29.047 1.186 1 94.06 95 LEU A N 1
ATOM 740 C CA . LEU A 1 95 ? -8.602 28.938 0.123 1 94.06 95 LEU A CA 1
ATOM 741 C C . LEU A 1 95 ? -9.07 27.969 -0.959 1 94.06 95 LEU A C 1
ATOM 743 O O . LEU A 1 95 ? -8.289 27.578 -1.83 1 94.06 95 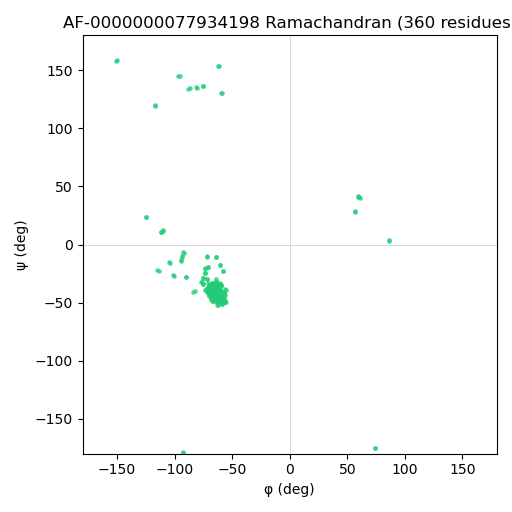LEU A O 1
ATOM 747 N N . LYS A 1 96 ? -10.336 27.625 -0.816 1 92.56 96 LYS A N 1
ATOM 748 C CA . LYS A 1 96 ? -10.898 26.766 -1.844 1 92.56 96 LYS A CA 1
ATOM 749 C C . LYS A 1 96 ? -10.82 27.406 -3.223 1 92.56 96 LYS A C 1
ATOM 751 O O . LYS A 1 96 ? -11.133 28.594 -3.377 1 92.56 96 LYS A O 1
ATOM 756 N N . GLY A 1 97 ? -10.312 26.656 -4.168 1 92.19 97 GLY A N 1
ATOM 757 C CA . GLY A 1 97 ? -10.25 27.156 -5.535 1 92.19 97 GLY A CA 1
ATOM 758 C C . GLY A 1 97 ? -9 27.984 -5.812 1 92.19 97 GLY A C 1
ATOM 759 O O . GLY A 1 97 ? -8.828 28.5 -6.914 1 92.19 97 GLY A O 1
ATOM 760 N N . THR A 1 98 ? -8.133 28.094 -4.914 1 92.31 98 THR A N 1
ATOM 761 C CA . THR A 1 98 ? -6.887 28.828 -5.098 1 92.31 98 THR A CA 1
ATOM 762 C C . THR A 1 98 ? -5.773 27.891 -5.566 1 92.31 98 THR A C 1
ATOM 764 O O . THR A 1 98 ? -5.996 26.688 -5.75 1 92.31 98 THR A O 1
ATOM 767 N N . VAL A 1 99 ? -4.621 28.469 -5.734 1 91.12 99 VAL A N 1
ATOM 768 C CA . VAL A 1 99 ? -3.436 27.734 -6.168 1 91.12 99 VAL A CA 1
ATOM 769 C C . VAL A 1 99 ? -3.068 26.688 -5.117 1 91.12 99 VAL A C 1
ATOM 771 O O . VAL A 1 99 ? -2.627 25.594 -5.461 1 91.12 99 VAL A O 1
ATOM 774 N N . TYR A 1 100 ? -3.316 27.016 -3.877 1 91.5 100 TYR A N 1
ATOM 775 C CA . TYR A 1 100 ? -2.988 26.094 -2.795 1 91.5 100 TYR A CA 1
ATOM 776 C C . TYR A 1 100 ? -3.889 24.859 -2.838 1 91.5 100 TYR A C 1
ATOM 778 O O . TYR A 1 100 ? -3.416 23.734 -2.678 1 91.5 100 TYR A O 1
ATOM 786 N N . ASP A 1 101 ? -5.117 25.062 -3.084 1 93.81 101 ASP A N 1
ATOM 787 C CA . ASP A 1 101 ? -6.09 23.984 -3.211 1 93.81 101 ASP A CA 1
ATOM 788 C C . ASP A 1 101 ? -5.758 23.078 -4.395 1 93.81 101 ASP A C 1
ATOM 790 O O . ASP A 1 101 ? -5.656 21.859 -4.242 1 93.81 101 ASP A O 1
ATOM 794 N N . TYR A 1 102 ? -5.484 23.719 -5.48 1 94.44 102 TYR A N 1
ATOM 795 C CA . TYR A 1 102 ? -5.211 22.953 -6.691 1 94.44 102 TYR A CA 1
ATOM 796 C C . TYR A 1 102 ? -3.863 22.234 -6.598 1 94.44 102 TYR A C 1
ATOM 798 O O . TYR A 1 102 ? -3.709 21.125 -7.09 1 94.44 102 TYR A O 1
ATOM 806 N N . SER A 1 103 ? -2.904 22.875 -5.973 1 94.19 103 SER A N 1
ATOM 807 C CA . SER A 1 103 ? -1.59 22.266 -5.82 1 94.19 103 SER A CA 1
ATOM 808 C C . SER A 1 103 ? -1.671 20.984 -4.992 1 94.19 103 SER A C 1
ATOM 810 O O . SER A 1 103 ? -0.959 20.016 -5.266 1 94.19 103 SER A O 1
ATOM 812 N N . GLY A 1 104 ? -2.531 21.016 -3.967 1 94.94 104 GLY A N 1
ATOM 813 C CA . GLY A 1 104 ? -2.729 19.828 -3.16 1 94.94 104 GLY A CA 1
ATOM 814 C C . GLY A 1 104 ? -3.328 18.672 -3.941 1 94.94 104 GLY A C 1
ATOM 815 O O . GLY A 1 104 ? -2.895 17.531 -3.795 1 94.94 104 GLY A O 1
ATOM 816 N N . LYS A 1 105 ? -4.273 18.969 -4.781 1 95.81 105 LYS A N 1
ATOM 817 C CA . LYS A 1 105 ? -4.918 17.953 -5.598 1 95.81 105 LYS A CA 1
ATOM 818 C C . LYS A 1 105 ? -3.947 17.375 -6.625 1 95.81 105 LYS A C 1
ATOM 820 O O . LYS A 1 105 ? -3.939 16.156 -6.867 1 95.81 105 LYS A O 1
ATOM 825 N N . ILE A 1 106 ? -3.168 18.234 -7.184 1 96.38 106 ILE A N 1
ATOM 826 C CA . ILE A 1 106 ? -2.172 17.797 -8.156 1 96.38 106 ILE A CA 1
ATOM 827 C C . ILE A 1 106 ? -1.125 16.922 -7.473 1 96.38 106 ILE A C 1
ATOM 829 O O . ILE A 1 106 ? -0.718 15.898 -8.016 1 96.38 106 ILE A O 1
ATOM 833 N N . SER A 1 107 ? -0.68 17.328 -6.254 1 96.38 107 SER A N 1
ATOM 834 C CA . SER A 1 107 ? 0.263 16.531 -5.484 1 96.38 107 SER A CA 1
ATOM 835 C C . SER A 1 107 ? -0.284 15.125 -5.227 1 96.38 107 SER A C 1
ATOM 837 O O . SER A 1 107 ? 0.456 14.141 -5.297 1 96.38 107 SER A O 1
ATOM 839 N N . ALA A 1 108 ? -1.549 15.055 -4.926 1 97.06 108 ALA A N 1
ATOM 840 C CA . ALA A 1 108 ? -2.184 13.766 -4.68 1 97.06 108 ALA A CA 1
ATOM 841 C C . ALA A 1 108 ? -2.172 12.898 -5.934 1 97.06 108 ALA A C 1
ATOM 843 O O . ALA A 1 108 ? -1.901 11.695 -5.867 1 97.06 108 ALA A O 1
ATOM 844 N N . VAL A 1 109 ? -2.422 13.484 -7.09 1 97.56 109 VAL A N 1
ATOM 845 C CA . VAL A 1 109 ? -2.434 12.766 -8.359 1 97.56 109 VAL A CA 1
ATOM 846 C C . VAL A 1 109 ? -1.025 12.273 -8.688 1 97.56 109 VAL A C 1
ATOM 848 O O . VAL A 1 109 ? -0.838 11.109 -9.047 1 97.56 109 VAL A O 1
ATOM 851 N N . VAL A 1 110 ? -0.072 13.109 -8.523 1 97.56 110 VAL A N 1
ATOM 852 C CA . VAL A 1 110 ? 1.312 12.758 -8.828 1 97.56 110 VAL A CA 1
ATOM 853 C C . VAL A 1 110 ? 1.778 11.641 -7.898 1 97.56 110 VAL A C 1
ATOM 855 O O . VAL A 1 110 ? 2.422 10.688 -8.336 1 97.56 110 VAL A O 1
ATOM 858 N N . SER A 1 111 ? 1.444 11.742 -6.637 1 97.62 111 SER A N 1
ATOM 859 C CA . SER A 1 111 ? 1.798 10.711 -5.668 1 97.62 111 SER A CA 1
ATOM 860 C C . SER A 1 111 ? 1.116 9.383 -5.996 1 97.62 111 SER A C 1
ATOM 862 O O . SER A 1 111 ? 1.73 8.32 -5.891 1 97.62 111 SER A O 1
ATOM 864 N N . GLY A 1 112 ? -0.139 9.516 -6.359 1 98.38 112 GLY A N 1
ATOM 865 C CA . GLY A 1 112 ? -0.861 8.312 -6.762 1 98.38 112 GLY A CA 1
ATOM 866 C C . GLY A 1 112 ? -0.244 7.621 -7.961 1 98.38 112 GLY A C 1
ATOM 867 O O . GLY A 1 112 ? -0.041 6.406 -7.945 1 98.38 112 GLY A O 1
ATOM 868 N N . ILE A 1 113 ? 0.099 8.328 -8.977 1 98.44 113 ILE A N 1
ATOM 869 C CA . ILE A 1 113 ? 0.697 7.77 -10.18 1 98.44 113 ILE A CA 1
ATOM 870 C C . ILE A 1 113 ? 2.064 7.176 -9.852 1 98.44 113 ILE A C 1
ATOM 872 O O . ILE A 1 113 ? 2.391 6.07 -10.297 1 98.44 113 ILE A O 1
ATOM 876 N N . SER A 1 114 ? 2.871 7.902 -9.109 1 98.25 114 SER A N 1
ATOM 877 C CA . SER A 1 114 ? 4.191 7.418 -8.719 1 98.25 114 SER A CA 1
ATOM 878 C C . SER A 1 114 ? 4.094 6.09 -7.969 1 98.25 114 SER A C 1
ATOM 880 O O . SER A 1 114 ? 4.824 5.148 -8.281 1 98.25 114 SER A O 1
ATOM 882 N N . HIS A 1 115 ? 3.162 6.07 -7.02 1 98.62 115 HIS A N 1
ATOM 883 C CA . HIS A 1 115 ? 2.986 4.867 -6.219 1 98.62 115 HIS A CA 1
ATOM 884 C C . HIS A 1 115 ? 2.393 3.734 -7.051 1 98.62 115 HIS A C 1
ATOM 886 O O . HIS A 1 115 ? 2.705 2.562 -6.824 1 98.62 115 HIS A O 1
ATOM 892 N N . GLY A 1 116 ? 1.534 4.055 -7.973 1 98.81 116 GLY A N 1
ATOM 893 C CA . GLY A 1 116 ? 0.825 3.068 -8.773 1 98.81 116 GLY A CA 1
ATOM 894 C C . GLY A 1 116 ? 1.691 2.43 -9.844 1 98.81 116 GLY A C 1
ATOM 895 O O . GLY A 1 116 ? 1.483 1.271 -10.203 1 98.81 116 GLY A O 1
ATOM 896 N N . VAL A 1 117 ? 2.691 3.074 -10.375 1 98.75 117 VAL A N 1
ATOM 897 C CA . VAL A 1 117 ? 3.52 2.561 -11.461 1 98.75 117 VAL A CA 1
ATOM 898 C C . VAL A 1 117 ? 4.711 1.799 -10.891 1 98.75 117 VAL A C 1
ATOM 900 O O . VAL A 1 117 ? 5.172 0.817 -11.477 1 98.75 117 VAL A O 1
ATOM 903 N N . SER A 1 118 ? 5.125 2.125 -9.797 1 98.81 118 SER A N 1
ATOM 904 C CA . SER A 1 118 ? 6.422 1.72 -9.273 1 98.81 118 SER A CA 1
ATOM 905 C C . SER A 1 118 ? 6.422 0.25 -8.867 1 98.81 118 SER A C 1
ATOM 907 O O . SER A 1 118 ? 7.465 -0.407 -8.883 1 98.81 118 SER A O 1
ATOM 909 N N . PRO A 1 119 ? 5.254 -0.33 -8.547 1 98.88 119 PRO A N 1
ATOM 910 C CA . PRO A 1 119 ? 5.309 -1.749 -8.188 1 98.88 119 PRO A CA 1
ATOM 911 C C . PRO A 1 119 ? 5.848 -2.625 -9.32 1 98.88 119 PRO A C 1
ATOM 913 O O . PRO A 1 119 ? 6.344 -3.725 -9.062 1 98.88 119 PRO A O 1
ATOM 916 N N . PHE A 1 120 ? 5.867 -2.188 -10.469 1 98.88 120 PHE A N 1
ATOM 917 C CA . PHE A 1 120 ? 6.312 -2.994 -11.602 1 98.88 120 PHE A CA 1
ATOM 918 C C . PHE A 1 120 ? 7.824 -3.197 -11.555 1 98.88 120 PHE A C 1
ATOM 920 O O . PHE A 1 120 ? 8.367 -4.039 -12.273 1 98.88 120 PHE A O 1
ATOM 927 N N . LEU A 1 121 ? 8.492 -2.502 -10.719 1 98.88 121 LEU A N 1
ATOM 928 C CA . LEU A 1 121 ? 9.891 -2.822 -10.453 1 98.88 121 LEU A CA 1
ATOM 929 C C . LEU A 1 121 ? 10.031 -4.258 -9.961 1 98.88 121 LEU A C 1
ATOM 931 O O . LEU A 1 121 ? 11.117 -4.844 -10.047 1 98.88 121 LEU A O 1
ATOM 935 N N . GLY A 1 122 ? 9 -4.785 -9.438 1 98.75 122 GLY A N 1
ATOM 936 C CA . GLY A 1 122 ? 8.977 -6.152 -8.945 1 98.75 122 GLY A CA 1
ATOM 937 C C . GLY A 1 122 ? 9.188 -7.184 -10.039 1 98.75 122 GLY A C 1
ATOM 938 O O . GLY A 1 122 ? 9.445 -8.352 -9.75 1 98.75 122 GLY A O 1
ATOM 939 N N . LEU A 1 123 ? 9.148 -6.742 -11.305 1 98.88 123 LEU A N 1
ATOM 940 C CA . LEU A 1 123 ? 9.383 -7.664 -12.414 1 98.88 123 LEU A CA 1
ATOM 941 C C . LEU A 1 123 ? 10.867 -8.023 -12.508 1 98.88 123 LEU A C 1
ATOM 943 O O . LEU A 1 123 ? 11.227 -9.055 -13.078 1 98.88 123 LEU A O 1
ATOM 947 N N . LEU A 1 124 ? 11.68 -7.223 -11.953 1 98.75 124 LEU A N 1
ATOM 948 C CA . LEU A 1 124 ? 13.117 -7.387 -12.133 1 98.75 124 LEU A CA 1
ATOM 949 C C . LEU A 1 124 ? 13.609 -8.672 -11.469 1 98.75 124 LEU A C 1
ATOM 951 O O . LEU A 1 124 ? 14.344 -9.453 -12.078 1 98.75 124 LEU A O 1
ATOM 955 N N . PRO A 1 125 ? 13.25 -8.945 -10.211 1 98.81 125 PRO A N 1
ATOM 956 C CA . PRO A 1 125 ? 13.672 -10.227 -9.625 1 98.81 125 PRO A CA 1
ATOM 957 C C . PRO A 1 125 ? 13.219 -11.43 -10.453 1 98.81 125 PRO A C 1
ATOM 959 O O . PRO A 1 125 ? 13.969 -12.398 -10.594 1 98.81 125 PRO A O 1
ATOM 962 N N . PHE A 1 126 ? 12.039 -11.336 -10.977 1 98.75 126 PHE A N 1
ATOM 963 C CA . PHE A 1 126 ? 11.555 -12.453 -11.773 1 98.75 126 PHE A CA 1
ATOM 964 C C . PHE A 1 126 ? 12.391 -12.625 -13.039 1 98.75 126 PHE A C 1
ATOM 966 O O . PHE A 1 126 ? 12.688 -13.75 -13.445 1 98.75 126 PHE A O 1
ATOM 973 N N . GLU A 1 127 ? 12.664 -11.492 -13.664 1 98.69 127 GLU A N 1
ATOM 974 C CA . GLU A 1 127 ? 13.484 -11.578 -14.875 1 98.69 127 GLU A CA 1
ATOM 975 C C . GLU A 1 127 ? 14.836 -12.219 -14.578 1 98.69 127 GLU A C 1
ATOM 977 O O . GLU A 1 127 ? 15.344 -13 -15.383 1 98.69 127 GLU A O 1
ATOM 982 N N . VAL A 1 128 ? 15.43 -11.891 -13.516 1 98.56 128 VAL A N 1
ATOM 983 C CA . VAL A 1 128 ? 16.703 -12.492 -13.102 1 98.56 128 VAL A CA 1
ATOM 984 C C . VAL A 1 128 ? 16.516 -13.992 -12.891 1 98.56 128 VAL A C 1
ATOM 986 O O . VAL A 1 128 ? 17.312 -14.797 -13.383 1 98.56 128 VAL A O 1
ATOM 989 N N . PHE A 1 129 ? 15.453 -14.406 -12.203 1 98.62 129 PHE A N 1
ATOM 990 C CA . PHE A 1 129 ? 15.188 -15.812 -11.945 1 98.62 129 PHE A CA 1
ATOM 991 C C . PHE A 1 129 ? 14.922 -16.562 -13.25 1 98.62 129 PHE A C 1
ATOM 993 O O . PHE A 1 129 ? 15.414 -17.672 -13.445 1 98.62 129 PHE A O 1
ATOM 1000 N N . SER A 1 130 ? 14.102 -15.906 -14.07 1 98 130 SER A N 1
ATOM 1001 C CA . SER A 1 130 ? 13.727 -16.531 -15.328 1 98 130 SER A CA 1
ATOM 1002 C C . SER A 1 130 ? 14.953 -16.812 -16.203 1 98 130 SER A C 1
ATOM 1004 O O . SER A 1 130 ? 15 -17.797 -16.922 1 98 130 SER A O 1
ATOM 1006 N N . TYR A 1 131 ? 15.922 -15.922 -16.125 1 97.69 131 TYR A N 1
ATOM 1007 C CA . TYR A 1 131 ? 17.109 -16.047 -16.938 1 97.69 131 TYR A CA 1
ATOM 1008 C C . TYR A 1 131 ? 18.125 -17 -16.328 1 97.69 131 TYR A C 1
ATOM 1010 O O . TYR A 1 131 ? 18.703 -17.828 -17.016 1 97.69 131 TYR A O 1
ATOM 1018 N N . THR A 1 132 ? 18.344 -17.016 -15.055 1 97.56 132 THR A N 1
ATOM 1019 C CA . THR A 1 132 ? 19.438 -17.734 -14.422 1 97.56 132 THR A CA 1
ATOM 1020 C C . THR A 1 132 ? 18.938 -19.047 -13.812 1 97.56 132 THR A C 1
ATOM 1022 O O . THR A 1 132 ? 19.719 -19.969 -13.57 1 97.56 132 THR A O 1
ATOM 1025 N N . HIS A 1 133 ? 17.688 -19.062 -13.477 1 97.06 133 HIS A N 1
ATOM 1026 C CA . HIS A 1 133 ? 17.062 -20.172 -12.75 1 97.06 133 HIS A CA 1
ATOM 1027 C C . HIS A 1 133 ? 17.781 -20.438 -11.438 1 97.06 133 HIS A C 1
ATOM 1029 O O . HIS A 1 133 ? 17.828 -21.578 -10.969 1 97.06 133 HIS A O 1
ATOM 1035 N N . GLU A 1 134 ? 18.391 -19.391 -10.891 1 97.62 134 GLU A N 1
ATOM 1036 C CA . GLU A 1 134 ? 19.125 -19.5 -9.633 1 97.62 134 GLU A CA 1
ATOM 1037 C C . GLU A 1 134 ? 18.5 -18.625 -8.547 1 97.62 134 GLU A C 1
ATOM 1039 O O . GLU A 1 134 ? 18.484 -17.406 -8.656 1 97.62 134 GLU A O 1
ATOM 1044 N N . ILE A 1 135 ? 18.094 -19.25 -7.523 1 97.69 135 ILE A N 1
ATOM 1045 C CA . ILE A 1 135 ? 17.375 -18.578 -6.445 1 97.69 135 ILE A CA 1
ATOM 1046 C C . ILE A 1 135 ? 18.344 -17.688 -5.664 1 97.69 135 ILE A C 1
ATOM 1048 O O . ILE A 1 135 ? 17.969 -16.578 -5.246 1 97.69 135 ILE A O 1
ATOM 1052 N N . THR A 1 136 ? 19.547 -18.156 -5.41 1 97.31 136 THR A N 1
ATOM 1053 C CA . THR A 1 136 ? 20.516 -17.391 -4.641 1 97.31 136 THR A CA 1
ATOM 1054 C C . THR A 1 136 ? 20.812 -16.047 -5.324 1 97.31 136 THR A C 1
ATOM 1056 O O . THR A 1 136 ? 20.797 -15 -4.672 1 97.31 136 THR A O 1
ATOM 1059 N N . TYR A 1 137 ? 21.031 -16.125 -6.648 1 97.56 137 TYR A N 1
ATOM 1060 C CA . TYR A 1 137 ? 21.297 -14.906 -7.418 1 97.56 137 TYR A CA 1
ATOM 1061 C C . TYR A 1 137 ? 20.094 -13.984 -7.414 1 97.56 137 TYR A C 1
ATOM 1063 O O . TYR A 1 137 ? 20.234 -12.766 -7.301 1 97.56 137 TYR A O 1
ATOM 1071 N N . THR A 1 138 ? 18.953 -14.586 -7.617 1 98.62 138 THR A N 1
ATOM 1072 C CA . THR A 1 138 ? 17.703 -13.82 -7.613 1 98.62 138 THR A CA 1
ATOM 1073 C C . THR A 1 138 ? 17.516 -13.102 -6.281 1 98.62 138 THR A C 1
ATOM 1075 O O . THR A 1 138 ? 17.188 -11.914 -6.258 1 98.62 138 THR A O 1
ATOM 1078 N N . MET A 1 139 ? 17.766 -13.711 -5.168 1 98.25 139 MET A N 1
ATOM 1079 C CA . MET A 1 139 ? 17.594 -13.117 -3.844 1 98.25 139 MET A CA 1
ATOM 1080 C C . MET A 1 139 ? 18.641 -12.023 -3.602 1 98.25 139 MET A C 1
ATOM 1082 O O . MET A 1 139 ? 18.312 -10.977 -3.029 1 98.25 139 MET A O 1
ATOM 1086 N N . LEU A 1 140 ? 19.828 -12.25 -4.039 1 98.19 140 LEU A N 1
ATOM 1087 C CA . LEU A 1 140 ? 20.875 -11.25 -3.867 1 98.19 140 LEU A CA 1
ATOM 1088 C C . LEU A 1 140 ? 20.531 -9.961 -4.609 1 98.19 140 LEU A C 1
ATOM 1090 O O . LEU A 1 140 ? 20.656 -8.867 -4.055 1 98.19 140 LEU A O 1
ATOM 1094 N N . VAL A 1 141 ? 20.125 -10.125 -5.852 1 98.44 141 VAL A N 1
ATOM 1095 C CA . VAL A 1 141 ? 19.75 -8.961 -6.652 1 98.44 141 VAL A CA 1
ATOM 1096 C C . VAL A 1 141 ? 18.547 -8.258 -6.016 1 98.44 141 VAL A C 1
ATOM 1098 O O . VAL A 1 141 ? 18.5 -7.027 -5.977 1 98.44 141 VAL A O 1
ATOM 1101 N N . SER A 1 142 ? 17.547 -9.031 -5.539 1 98.75 142 SER A N 1
ATOM 1102 C CA . SER A 1 142 ? 16.375 -8.461 -4.895 1 98.75 142 SER A CA 1
ATOM 1103 C C . SER A 1 142 ? 16.75 -7.668 -3.65 1 98.75 142 SER A C 1
ATOM 1105 O O . SER A 1 142 ? 16.203 -6.594 -3.402 1 98.75 142 SER A O 1
ATOM 1107 N N . LEU A 1 143 ? 17.719 -8.18 -2.875 1 98.44 143 LEU A N 1
ATOM 1108 C CA . LEU A 1 143 ? 18.156 -7.484 -1.665 1 98.44 143 LEU A CA 1
ATOM 1109 C C . LEU A 1 143 ? 18.891 -6.195 -2.01 1 98.44 143 LEU A C 1
ATOM 1111 O O . LEU A 1 143 ? 18.75 -5.191 -1.31 1 98.44 143 LEU A O 1
ATOM 1115 N N . ILE A 1 144 ? 19.625 -6.23 -3.066 1 98.62 144 ILE A N 1
ATOM 1116 C CA . ILE A 1 144 ? 20.297 -5.027 -3.531 1 98.62 144 ILE A CA 1
ATOM 1117 C C . ILE A 1 144 ? 19.281 -3.986 -3.973 1 98.62 144 ILE A C 1
ATOM 1119 O O . ILE A 1 144 ? 19.422 -2.797 -3.682 1 98.62 144 ILE A O 1
ATOM 1123 N N . LEU A 1 145 ? 18.266 -4.41 -4.688 1 98.81 145 LEU A N 1
ATOM 1124 C CA . LEU A 1 145 ? 17.219 -3.506 -5.125 1 98.81 145 LEU A CA 1
ATOM 1125 C C . LEU A 1 145 ? 16.484 -2.902 -3.928 1 98.81 145 LEU A C 1
ATOM 1127 O O . LEU A 1 145 ? 16.219 -1.7 -3.9 1 98.81 145 LEU A O 1
ATOM 1131 N N . LEU A 1 146 ? 16.203 -3.748 -2.938 1 98.81 146 LEU A N 1
ATOM 1132 C CA . LEU A 1 146 ? 15.547 -3.26 -1.729 1 98.81 146 LEU A CA 1
ATOM 1133 C C . LEU A 1 146 ? 16.422 -2.234 -1.014 1 98.81 146 LEU A C 1
ATOM 1135 O O . LEU A 1 146 ? 15.938 -1.18 -0.597 1 98.81 146 LEU A O 1
ATOM 1139 N N . PHE A 1 147 ? 17.688 -2.529 -0.877 1 98.69 147 PHE A N 1
ATOM 1140 C CA . PHE A 1 147 ? 18.641 -1.619 -0.249 1 98.69 147 PHE A CA 1
ATOM 1141 C C . PHE A 1 147 ? 18.672 -0.288 -0.99 1 98.69 147 PHE A C 1
ATOM 1143 O O . PHE A 1 147 ? 18.641 0.776 -0.367 1 98.69 147 PHE A O 1
ATOM 1150 N N . SER A 1 148 ? 18.781 -0.344 -2.287 1 98.62 148 SER A N 1
ATOM 1151 C CA . SER A 1 148 ? 18.859 0.851 -3.121 1 98.62 148 SER A CA 1
ATOM 1152 C C . SER A 1 148 ? 17.609 1.713 -2.975 1 98.62 148 SER A C 1
ATOM 1154 O O . SER A 1 148 ? 17.688 2.941 -2.953 1 98.62 148 SER A O 1
ATOM 1156 N N . MET A 1 149 ? 16.422 1.075 -2.885 1 98.44 149 MET A N 1
ATOM 1157 C CA . MET A 1 149 ? 15.188 1.831 -2.697 1 98.44 149 MET A CA 1
ATOM 1158 C C . MET A 1 149 ? 15.195 2.559 -1.356 1 98.44 149 MET A C 1
ATOM 1160 O O . MET A 1 149 ? 14.742 3.701 -1.264 1 98.44 149 MET A O 1
ATOM 1164 N N . GLY A 1 150 ? 15.703 1.864 -0.366 1 98.38 150 GLY A N 1
ATOM 1165 C CA . GLY A 1 150 ? 15.812 2.521 0.927 1 98.38 150 GLY A CA 1
ATOM 1166 C C . GLY A 1 150 ? 16.672 3.766 0.895 1 98.38 150 GLY A C 1
ATOM 1167 O O . GLY A 1 150 ? 16.375 4.758 1.562 1 98.38 150 GLY A O 1
ATOM 1168 N N . LEU A 1 151 ? 17.734 3.799 0.116 1 98.06 151 LEU A N 1
ATOM 1169 C CA . LEU A 1 151 ? 18.656 4.926 0.01 1 98.06 151 LEU A CA 1
ATOM 1170 C C . LEU A 1 151 ? 18 6.102 -0.705 1 98.06 151 LEU A C 1
ATOM 1172 O O . LEU A 1 151 ? 18.469 7.23 -0.624 1 98.06 151 LEU A O 1
ATOM 1176 N N . LEU A 1 152 ? 16.953 5.805 -1.413 1 97.5 152 LEU A N 1
ATOM 1177 C CA . LEU A 1 152 ? 16.281 6.852 -2.166 1 97.5 152 LEU A CA 1
ATOM 1178 C C . LEU A 1 152 ? 15.156 7.473 -1.339 1 97.5 152 LEU A C 1
ATOM 1180 O O . LEU A 1 152 ? 14.57 8.484 -1.736 1 97.5 152 LEU A O 1
ATOM 1184 N N . TYR A 1 153 ? 14.891 6.906 -0.172 1 96.12 153 TYR A N 1
ATOM 1185 C CA . TYR A 1 153 ? 13.766 7.363 0.636 1 96.12 153 TYR A CA 1
ATOM 1186 C C . TYR A 1 153 ? 14.18 8.508 1.553 1 96.12 153 TYR A C 1
ATOM 1188 O O . TYR A 1 153 ? 15.18 8.406 2.266 1 96.12 153 TYR A O 1
ATOM 1196 N N . GLY A 1 154 ? 13.438 9.5 1.622 1 91.31 154 GLY A N 1
ATOM 1197 C CA . GLY A 1 154 ? 13.656 10.602 2.549 1 91.31 154 GLY A CA 1
ATOM 1198 C C . GLY A 1 154 ? 14.805 11.508 2.141 1 91.31 154 GLY A C 1
ATOM 1199 O O . GLY A 1 154 ? 15.406 11.312 1.081 1 91.31 154 GLY A O 1
ATOM 1200 N N . ASN A 1 155 ? 15.117 12.461 2.967 1 91.56 155 ASN A N 1
ATOM 1201 C CA . ASN A 1 155 ? 16.109 13.477 2.633 1 91.56 155 ASN A CA 1
ATOM 1202 C C . ASN A 1 155 ? 17.344 13.367 3.523 1 91.56 155 ASN A C 1
ATOM 1204 O O . ASN A 1 155 ? 18.422 13.844 3.158 1 91.56 155 ASN A O 1
ATOM 1208 N N . GLU A 1 156 ? 17.219 12.805 4.641 1 94.44 156 GLU A N 1
ATOM 1209 C CA . GLU A 1 156 ? 18.312 12.711 5.598 1 94.44 156 GLU A CA 1
ATOM 1210 C C . GLU A 1 156 ? 19.047 11.375 5.477 1 94.44 156 GLU A C 1
ATOM 1212 O O . GLU A 1 156 ? 18.406 10.328 5.32 1 94.44 156 GLU A O 1
ATOM 1217 N N . ILE A 1 157 ? 20.312 11.406 5.68 1 96 157 ILE A N 1
ATOM 1218 C CA . ILE A 1 157 ? 21.156 10.227 5.531 1 96 157 ILE A CA 1
ATOM 1219 C C . ILE A 1 157 ? 20.766 9.172 6.566 1 96 157 ILE A C 1
ATOM 1221 O O . ILE A 1 157 ? 20.703 7.98 6.262 1 96 157 ILE A O 1
ATOM 1225 N N . LYS A 1 158 ? 20.516 9.57 7.727 1 95.38 158 LYS A N 1
ATOM 1226 C CA . LYS A 1 158 ? 20.125 8.641 8.781 1 95.38 158 LYS A CA 1
ATOM 1227 C C . LYS A 1 158 ? 18.828 7.926 8.43 1 95.38 158 LYS A C 1
ATOM 1229 O O . LYS A 1 158 ? 18.688 6.727 8.664 1 95.38 158 LYS A O 1
ATOM 1234 N N . GLN A 1 159 ? 17.938 8.695 7.891 1 94.81 159 GLN A N 1
ATOM 1235 C CA . GLN A 1 159 ? 16.656 8.125 7.469 1 94.81 159 GLN A CA 1
ATOM 1236 C C . GLN A 1 159 ? 16.844 7.148 6.309 1 94.81 159 GLN A C 1
ATOM 1238 O O . GLN A 1 159 ? 16.219 6.086 6.277 1 94.81 159 GLN A O 1
ATOM 1243 N N . LYS A 1 160 ? 17.703 7.496 5.406 1 97 160 LYS A N 1
ATOM 1244 C CA . LYS A 1 160 ? 17.984 6.664 4.238 1 97 160 LYS A CA 1
ATOM 1245 C C . LYS A 1 160 ? 18.562 5.312 4.648 1 97 160 LYS A C 1
ATOM 1247 O O . LYS A 1 160 ? 18.109 4.266 4.184 1 97 160 LYS A O 1
ATOM 1252 N N . ILE A 1 161 ? 19.516 5.285 5.52 1 97.5 161 ILE A N 1
ATOM 1253 C CA . ILE A 1 161 ? 20.172 4.066 5.973 1 97.5 161 ILE A CA 1
ATOM 1254 C C . ILE A 1 161 ? 19.172 3.209 6.762 1 97.5 161 ILE A C 1
ATOM 1256 O O . ILE A 1 161 ? 19.094 1.995 6.555 1 97.5 161 ILE A O 1
ATOM 1260 N N . ARG A 1 162 ? 18.438 3.803 7.613 1 96.75 162 ARG A N 1
ATOM 1261 C CA . ARG A 1 162 ? 17.453 3.078 8.406 1 96.75 162 ARG A CA 1
ATOM 1262 C C . ARG A 1 162 ? 16.422 2.402 7.512 1 96.75 162 ARG A C 1
ATOM 1264 O O . ARG A 1 162 ? 16.109 1.221 7.684 1 96.75 162 ARG A O 1
ATOM 1271 N N . THR A 1 163 ? 15.914 3.186 6.559 1 97.44 163 THR A N 1
ATOM 1272 C CA . THR A 1 163 ? 14.906 2.645 5.656 1 97.44 163 THR A CA 1
ATOM 1273 C C . THR A 1 163 ? 15.484 1.509 4.816 1 97.44 163 THR A C 1
ATOM 1275 O O . THR A 1 163 ? 14.805 0.516 4.551 1 97.44 163 THR A O 1
ATOM 1278 N N . SER A 1 164 ? 16.734 1.643 4.375 1 98.5 164 SER A N 1
ATOM 1279 C CA . SER A 1 164 ? 17.391 0.585 3.609 1 98.5 164 SER A CA 1
ATOM 1280 C C . SER A 1 164 ? 17.469 -0.708 4.414 1 98.5 164 SER A C 1
ATOM 1282 O O . SER A 1 164 ? 17.172 -1.786 3.898 1 98.5 164 SER A O 1
ATOM 1284 N N . VAL A 1 165 ? 17.844 -0.613 5.613 1 98.31 165 VAL A N 1
ATOM 1285 C CA . VAL A 1 165 ? 18 -1.778 6.477 1 98.31 165 VAL A CA 1
ATOM 1286 C C . VAL A 1 165 ? 16.625 -2.426 6.707 1 98.31 165 VAL A C 1
ATOM 1288 O O . VAL A 1 165 ? 16.5 -3.652 6.645 1 98.31 165 VAL A O 1
ATOM 1291 N N . VAL A 1 166 ? 15.664 -1.627 6.949 1 97.94 166 VAL A N 1
ATOM 1292 C CA . VAL A 1 166 ? 14.328 -2.135 7.211 1 97.94 166 VAL A CA 1
ATOM 1293 C C . VAL A 1 166 ? 13.805 -2.875 5.984 1 97.94 166 VAL A C 1
ATOM 1295 O O . VAL A 1 166 ? 13.203 -3.945 6.105 1 97.94 166 VAL A O 1
ATOM 1298 N N . MET A 1 167 ? 14.008 -2.301 4.801 1 98.44 167 MET A N 1
ATOM 1299 C CA . MET A 1 167 ? 13.484 -2.912 3.582 1 98.44 167 MET A CA 1
ATOM 1300 C C . MET A 1 167 ? 14.164 -4.246 3.305 1 98.44 167 MET A C 1
ATOM 1302 O O . MET A 1 167 ? 13.523 -5.191 2.846 1 98.44 167 MET A O 1
ATOM 1306 N N . ILE A 1 168 ? 15.461 -4.336 3.621 1 98.62 168 ILE A N 1
ATOM 1307 C CA . ILE A 1 168 ? 16.156 -5.609 3.504 1 98.62 168 ILE A CA 1
ATOM 1308 C C . ILE A 1 168 ? 15.578 -6.609 4.5 1 98.62 168 ILE A C 1
ATOM 1310 O O . ILE A 1 168 ? 15.305 -7.758 4.145 1 98.62 168 ILE A O 1
ATOM 1314 N N . LEU A 1 169 ? 15.43 -6.23 5.703 1 98.62 169 LEU A N 1
ATOM 1315 C CA . LEU A 1 169 ? 14.898 -7.105 6.742 1 98.62 169 LEU A CA 1
ATOM 1316 C C . LEU A 1 169 ? 13.5 -7.586 6.383 1 98.62 169 LEU A C 1
ATOM 1318 O O . LEU A 1 169 ? 13.148 -8.742 6.633 1 98.62 169 LEU A O 1
ATOM 1322 N N . ALA A 1 170 ? 12.703 -6.68 5.855 1 98.62 170 ALA A N 1
ATOM 1323 C CA . ALA A 1 170 ? 11.359 -7.047 5.426 1 98.62 170 ALA A CA 1
ATOM 1324 C C . ALA A 1 170 ? 11.398 -8.164 4.391 1 98.62 170 ALA A C 1
ATOM 1326 O O . ALA A 1 170 ? 10.594 -9.102 4.441 1 98.62 170 ALA A O 1
ATOM 1327 N N . GLY A 1 171 ? 12.32 -8.047 3.393 1 98.62 171 GLY A N 1
ATOM 1328 C CA . GLY A 1 171 ? 12.484 -9.109 2.41 1 98.62 171 GLY A CA 1
ATOM 1329 C C . GLY A 1 171 ? 12.883 -10.438 3.027 1 98.62 171 GLY A C 1
ATOM 1330 O O . GLY A 1 171 ? 12.305 -11.477 2.699 1 98.62 171 GLY A O 1
ATOM 1331 N N . VAL A 1 172 ? 13.797 -10.383 3.945 1 98.56 172 VAL A N 1
ATOM 1332 C CA . VAL A 1 172 ? 14.289 -11.586 4.613 1 98.56 172 VAL A CA 1
ATOM 1333 C C . VAL A 1 172 ? 13.164 -12.219 5.434 1 98.56 172 VAL A C 1
ATOM 1335 O O . VAL A 1 172 ? 12.977 -13.438 5.414 1 98.56 172 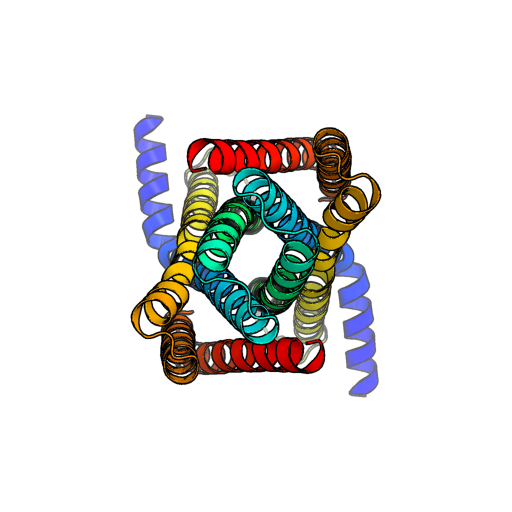VAL A O 1
ATOM 1338 N N . ILE A 1 173 ? 12.422 -11.438 6.121 1 98.69 173 ILE A N 1
ATOM 1339 C CA . ILE A 1 173 ? 11.32 -11.922 6.945 1 98.69 173 ILE A CA 1
ATOM 1340 C C . ILE A 1 173 ? 10.258 -12.562 6.059 1 98.69 173 ILE A C 1
ATOM 1342 O O . ILE A 1 173 ? 9.727 -13.625 6.391 1 98.69 173 ILE A O 1
ATOM 1346 N N . ALA A 1 174 ? 9.953 -11.891 4.945 1 98.31 174 ALA A N 1
ATOM 1347 C CA . ALA A 1 174 ? 8.961 -12.438 4.023 1 98.31 174 ALA A CA 1
ATOM 1348 C C . ALA A 1 174 ? 9.383 -13.828 3.543 1 98.31 174 ALA A C 1
ATOM 1350 O O . ALA A 1 174 ? 8.578 -14.766 3.572 1 98.31 174 ALA A O 1
ATOM 1351 N N . VAL A 1 175 ? 10.602 -13.945 3.15 1 98 175 VAL A N 1
ATOM 1352 C CA . VAL A 1 175 ? 11.117 -15.211 2.648 1 98 175 VAL A CA 1
ATOM 1353 C C . VAL A 1 175 ? 11.109 -16.25 3.766 1 98 175 VAL A C 1
ATOM 1355 O O . VAL A 1 175 ? 10.766 -17.422 3.539 1 98 175 VAL A O 1
ATOM 1358 N N . ALA A 1 176 ? 11.516 -15.875 4.953 1 98.5 176 ALA A N 1
ATOM 1359 C CA . ALA A 1 176 ? 11.516 -16.781 6.098 1 98.5 176 ALA A CA 1
ATOM 1360 C C . ALA A 1 176 ? 10.109 -17.297 6.395 1 98.5 176 ALA A C 1
ATOM 1362 O O . ALA A 1 176 ? 9.922 -18.484 6.68 1 98.5 176 ALA A O 1
ATOM 1363 N N . ILE A 1 177 ? 9.148 -16.453 6.355 1 98.69 177 ILE A N 1
ATOM 1364 C CA . ILE A 1 177 ? 7.766 -16.844 6.598 1 98.69 177 ILE A CA 1
ATOM 1365 C C . ILE A 1 177 ? 7.316 -17.844 5.531 1 98.69 177 ILE A C 1
ATOM 1367 O O . ILE A 1 177 ? 6.691 -18.859 5.844 1 98.69 177 ILE A O 1
ATOM 1371 N N . ILE A 1 178 ? 7.676 -17.516 4.289 1 98.12 178 ILE A N 1
ATOM 1372 C CA . ILE A 1 178 ? 7.297 -18.406 3.201 1 98.12 178 ILE A CA 1
ATOM 1373 C C . ILE A 1 178 ? 7.953 -19.781 3.4 1 98.12 178 ILE A C 1
ATOM 1375 O O . ILE A 1 178 ? 7.328 -20.812 3.164 1 98.12 178 ILE A O 1
ATOM 1379 N N . TYR A 1 179 ? 9.188 -19.766 3.832 1 97 179 TYR A N 1
ATOM 1380 C CA . TYR A 1 179 ? 9.898 -21 4.105 1 97 179 TYR A CA 1
ATOM 1381 C C . TYR A 1 179 ? 9.188 -21.812 5.188 1 97 179 TYR A C 1
ATOM 1383 O O . TYR A 1 179 ? 9.023 -23.031 5.055 1 97 179 TYR A O 1
ATOM 1391 N N . VAL A 1 180 ? 8.734 -21.172 6.191 1 97.88 180 VAL A N 1
ATOM 1392 C CA . VAL A 1 180 ? 8.125 -21.844 7.336 1 97.88 180 VAL A CA 1
ATOM 1393 C C . VAL A 1 180 ? 6.773 -22.422 6.938 1 97.88 180 VAL A C 1
ATOM 1395 O O . VAL A 1 180 ? 6.414 -23.531 7.371 1 97.88 180 VAL A O 1
ATOM 1398 N N . ILE A 1 181 ? 6.031 -21.812 6.062 1 95.94 181 ILE A N 1
ATOM 1399 C CA . ILE A 1 181 ? 4.672 -22.25 5.773 1 95.94 181 ILE A CA 1
ATOM 1400 C C . ILE A 1 181 ? 4.676 -23.203 4.582 1 95.94 181 ILE A C 1
ATOM 1402 O O . ILE A 1 181 ? 3.635 -23.75 4.215 1 95.94 181 ILE A O 1
ATOM 1406 N N . SER A 1 182 ? 5.82 -23.297 3.9 1 92.25 182 SER A N 1
ATOM 1407 C CA . SER A 1 182 ? 5.922 -24.141 2.715 1 92.25 182 SER A CA 1
ATOM 1408 C C . SER A 1 182 ? 6.5 -25.516 3.057 1 92.25 182 SER A C 1
ATOM 1410 O O . SER A 1 182 ? 6.105 -26.531 2.471 1 92.25 182 SER A O 1
ATOM 1412 N N . MET B 1 1 ? 6.16 5.719 36.781 1 57.12 1 MET B N 1
ATOM 1413 C CA . MET B 1 1 ? 5.902 6.996 36.094 1 57.12 1 MET B CA 1
ATOM 1414 C C . MET B 1 1 ? 5.949 6.84 34.594 1 57.12 1 MET B C 1
ATOM 1416 O O . MET B 1 1 ? 5.047 7.297 33.875 1 57.12 1 MET B O 1
ATOM 1420 N N . TYR B 1 2 ? 6.945 6.098 34.062 1 64.75 2 TYR B N 1
ATOM 1421 C CA . TYR B 1 2 ? 7.094 5.816 32.656 1 64.75 2 TYR B CA 1
ATOM 1422 C C . TYR B 1 2 ? 5.941 4.957 32.125 1 64.75 2 TYR B C 1
ATOM 1424 O O . TYR B 1 2 ? 5.352 5.254 31.094 1 64.75 2 TYR B O 1
ATOM 1432 N N . ASN B 1 3 ? 5.465 4.09 32.969 1 72.12 3 ASN B N 1
ATOM 1433 C CA . ASN B 1 3 ? 4.398 3.166 32.594 1 72.12 3 ASN B CA 1
ATOM 1434 C C . ASN B 1 3 ? 3.057 3.881 32.469 1 72.12 3 ASN B C 1
ATOM 1436 O O . ASN B 1 3 ? 2.281 3.604 31.547 1 72.12 3 ASN B O 1
ATOM 1440 N N . GLN B 1 4 ? 2.871 4.809 33.375 1 75.38 4 GLN B N 1
ATOM 1441 C CA . GLN B 1 4 ? 1.605 5.531 33.344 1 75.38 4 GLN B CA 1
ATOM 1442 C C . GLN B 1 4 ? 1.531 6.445 32.125 1 75.38 4 GLN B C 1
ATOM 1444 O O . GLN B 1 4 ? 0.464 6.613 31.531 1 75.38 4 GLN B O 1
ATOM 1449 N N . LYS B 1 5 ? 2.623 7.004 31.766 1 78.62 5 LYS B N 1
ATOM 1450 C CA . LYS B 1 5 ? 2.686 7.891 30.609 1 78.62 5 LYS B CA 1
ATOM 1451 C C . LYS B 1 5 ? 2.375 7.133 29.312 1 78.62 5 LYS B C 1
ATOM 1453 O O . LYS B 1 5 ? 1.623 7.621 28.469 1 78.62 5 LYS B O 1
ATOM 1458 N N . ILE B 1 6 ? 2.912 5.953 29.234 1 83.56 6 ILE B N 1
ATOM 1459 C CA . ILE B 1 6 ? 2.699 5.113 28.062 1 83.56 6 ILE B CA 1
ATOM 1460 C C . ILE B 1 6 ? 1.236 4.68 27.984 1 83.56 6 ILE B C 1
ATOM 1462 O O . ILE B 1 6 ? 0.626 4.695 26.922 1 83.56 6 ILE B O 1
ATOM 1466 N N . LEU B 1 7 ? 0.72 4.332 29.094 1 84.69 7 LEU B N 1
ATOM 1467 C CA . LEU B 1 7 ? -0.676 3.91 29.125 1 84.69 7 LEU B CA 1
ATOM 1468 C C . LEU B 1 7 ? -1.601 5.055 28.719 1 84.69 7 LEU B C 1
ATOM 1470 O O . LEU B 1 7 ? -2.572 4.844 28 1 84.69 7 LEU B O 1
ATOM 1474 N N . ASN B 1 8 ? -1.312 6.176 29.234 1 83.88 8 ASN B N 1
ATOM 1475 C CA . ASN B 1 8 ? -2.104 7.34 28.859 1 83.88 8 ASN B CA 1
ATOM 1476 C C . ASN B 1 8 ? -1.944 7.672 27.375 1 83.88 8 ASN B C 1
ATOM 1478 O O . ASN B 1 8 ? -2.904 8.078 26.719 1 83.88 8 ASN B O 1
ATOM 1482 N N . ALA B 1 9 ? -0.719 7.504 26.953 1 83.75 9 ALA B N 1
ATOM 1483 C CA . ALA B 1 9 ? -0.458 7.727 25.531 1 83.75 9 ALA B CA 1
ATOM 1484 C C . ALA B 1 9 ? -1.223 6.727 24.672 1 83.75 9 ALA B C 1
ATOM 1486 O O . ALA B 1 9 ? -1.748 7.082 23.609 1 83.75 9 ALA B O 1
ATOM 1487 N N . ILE B 1 10 ? -1.301 5.523 25.078 1 84.38 10 ILE B N 1
ATOM 1488 C CA . ILE B 1 10 ? -2.043 4.48 24.375 1 84.38 10 ILE B CA 1
ATOM 1489 C C . ILE B 1 10 ? -3.525 4.848 24.328 1 84.38 10 ILE B C 1
ATOM 1491 O O . ILE B 1 10 ? -4.148 4.805 23.266 1 84.38 10 ILE B O 1
ATOM 1495 N N . LYS B 1 11 ? -4.059 5.199 25.438 1 85.38 11 LYS B N 1
ATOM 1496 C CA . LYS B 1 11 ? -5.465 5.582 25.516 1 85.38 11 LYS B CA 1
ATOM 1497 C C . LYS B 1 11 ? -5.766 6.77 24.609 1 85.38 11 LYS B C 1
ATOM 1499 O O . LYS B 1 11 ? -6.773 6.777 23.906 1 85.38 11 LYS B O 1
ATOM 1504 N N . TYR B 1 12 ? -4.887 7.66 24.672 1 82.56 12 TYR B N 1
ATOM 1505 C CA . TYR B 1 12 ? -5.051 8.852 23.859 1 82.56 12 TYR B CA 1
ATOM 1506 C C . TYR B 1 12 ? -5 8.508 22.375 1 82.56 12 TYR B C 1
ATOM 1508 O O . TYR B 1 12 ? -5.836 8.969 21.594 1 82.56 12 TYR B O 1
ATOM 1516 N N . ALA B 1 13 ? -4.023 7.73 21.969 1 84.5 13 ALA B N 1
ATOM 1517 C CA . ALA B 1 13 ? -3.865 7.324 20.578 1 84.5 13 ALA B CA 1
ATOM 1518 C C . ALA B 1 13 ? -5.074 6.527 20.094 1 84.5 13 ALA B C 1
ATOM 1520 O O . ALA B 1 13 ? -5.578 6.758 18.984 1 84.5 13 ALA B O 1
ATOM 1521 N N . LEU B 1 14 ? -5.516 5.625 20.875 1 84.38 14 LEU B N 1
ATOM 1522 C CA . LEU B 1 14 ? -6.641 4.773 20.5 1 84.38 14 LEU B CA 1
ATOM 1523 C C . LEU B 1 14 ? -7.93 5.586 20.422 1 84.38 14 LEU B C 1
ATOM 1525 O O . LEU B 1 14 ? -8.758 5.352 19.531 1 84.38 14 LEU B O 1
ATOM 1529 N N . MET B 1 15 ? -8.086 6.492 21.281 1 81.38 15 MET B N 1
ATOM 1530 C CA . MET B 1 15 ? -9.312 7.289 21.328 1 81.38 15 MET B CA 1
ATOM 1531 C C . MET B 1 15 ? -9.32 8.328 20.219 1 81.38 15 MET B C 1
ATOM 1533 O O . MET B 1 15 ? -10.367 8.602 19.625 1 81.38 15 MET B O 1
ATOM 1537 N N . HIS B 1 16 ? -8.188 8.805 19.875 1 79.44 16 HIS B N 1
ATOM 1538 C CA . HIS B 1 16 ? -8.156 9.953 18.984 1 79.44 16 HIS B CA 1
ATOM 1539 C C . HIS B 1 16 ? -7.773 9.531 17.562 1 79.44 16 HIS B C 1
ATOM 1541 O O . HIS B 1 16 ? -8.055 10.25 16.609 1 79.44 16 HIS B O 1
ATOM 1547 N N . ASP B 1 17 ? -7.246 8.359 17.453 1 88.19 17 ASP B N 1
ATOM 1548 C CA . ASP B 1 17 ? -6.762 8 16.125 1 88.19 17 ASP B CA 1
ATOM 1549 C C . ASP B 1 17 ? -7.395 6.695 15.641 1 88.19 17 ASP B C 1
ATOM 1551 O O . ASP B 1 17 ? -6.828 6 14.797 1 88.19 17 ASP B O 1
ATOM 1555 N N . ILE B 1 18 ? -8.562 6.328 16.156 1 87 18 ILE B N 1
ATOM 1556 C CA . ILE B 1 18 ? -9.289 5.129 15.75 1 87 18 ILE B CA 1
ATOM 1557 C C . ILE B 1 18 ? -9.688 5.23 14.281 1 87 18 ILE B C 1
ATOM 1559 O O . ILE B 1 18 ? -9.703 4.223 13.562 1 87 18 ILE B O 1
ATOM 1563 N N . GLY B 1 19 ? -10.016 6.383 13.875 1 91 19 GLY B N 1
ATOM 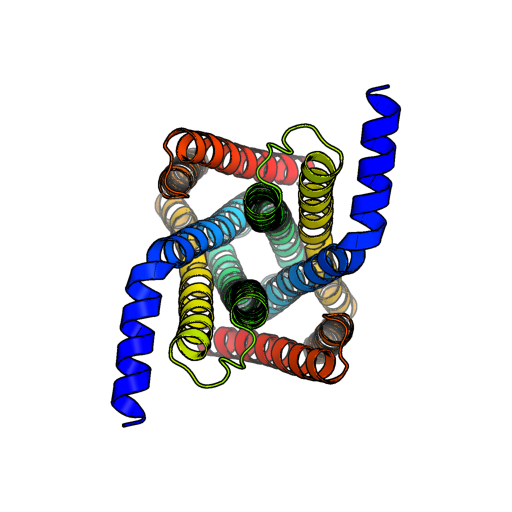1564 C CA . GLY B 1 19 ? -10.375 6.613 12.484 1 91 19 GLY B CA 1
ATOM 1565 C C . GLY B 1 19 ? -9.25 6.305 11.516 1 91 19 GLY B C 1
ATOM 1566 O O . GLY B 1 19 ? -9.484 5.727 10.453 1 91 19 GLY B O 1
ATOM 1567 N N . SER B 1 20 ? -8.055 6.656 11.922 1 93.31 20 SER B N 1
ATOM 1568 C CA . SER B 1 20 ? -6.895 6.375 11.078 1 93.31 20 SER B CA 1
ATOM 1569 C C . SER B 1 20 ? -6.645 4.875 10.961 1 93.31 20 SER B C 1
ATOM 1571 O O . SER B 1 20 ? -6.359 4.371 9.875 1 93.31 20 SER B O 1
ATOM 1573 N N . ALA B 1 21 ? -6.711 4.172 12.086 1 95.38 21 ALA B N 1
ATOM 1574 C CA . ALA B 1 21 ? -6.527 2.723 12.086 1 95.38 21 ALA B CA 1
ATOM 1575 C C . ALA B 1 21 ? -7.57 2.031 11.219 1 95.38 21 ALA B C 1
ATOM 1577 O O . ALA B 1 21 ? -7.254 1.094 10.484 1 95.38 21 ALA B O 1
ATOM 1578 N N . ARG B 1 22 ? -8.797 2.441 11.289 1 96.94 22 ARG B N 1
ATOM 1579 C CA . ARG B 1 22 ? -9.867 1.904 10.469 1 96.94 22 ARG B CA 1
ATOM 1580 C C . ARG B 1 22 ? -9.594 2.141 8.984 1 96.94 22 ARG B C 1
ATOM 1582 O O . ARG B 1 22 ? -9.781 1.241 8.164 1 96.94 22 ARG B O 1
ATOM 1589 N N . ASN B 1 23 ? -9.195 3.307 8.672 1 97.38 23 ASN B N 1
ATOM 1590 C CA . ASN B 1 23 ? -8.898 3.617 7.281 1 97.38 23 ASN B CA 1
ATOM 1591 C C . ASN B 1 23 ? -7.773 2.742 6.738 1 97.38 23 ASN B C 1
ATOM 1593 O O . ASN B 1 23 ? -7.844 2.262 5.605 1 97.38 23 ASN B O 1
ATOM 1597 N N . TYR B 1 24 ? -6.77 2.525 7.574 1 97.88 24 TYR B N 1
ATOM 1598 C CA . TYR B 1 24 ? -5.652 1.699 7.133 1 97.88 24 TYR B CA 1
ATOM 1599 C C . TYR B 1 24 ? -6.059 0.234 7.043 1 97.88 24 TYR B C 1
ATOM 1601 O O . TYR B 1 24 ? -5.539 -0.51 6.207 1 97.88 24 TYR B O 1
ATOM 1609 N N . LEU B 1 25 ? -7.012 -0.205 7.867 1 98.5 25 LEU B N 1
ATOM 1610 C CA . LEU B 1 25 ? -7.582 -1.543 7.738 1 98.5 25 LEU B CA 1
ATOM 1611 C C . LEU B 1 25 ? -8.258 -1.716 6.383 1 98.5 25 LEU B C 1
ATOM 1613 O O . LEU B 1 25 ? -8.086 -2.742 5.723 1 98.5 25 LEU B O 1
ATOM 1617 N N . VAL B 1 26 ? -8.984 -0.752 5.988 1 98.69 26 VAL B N 1
ATOM 1618 C CA . VAL B 1 26 ? -9.703 -0.777 4.715 1 98.69 26 VAL B CA 1
ATOM 1619 C C . VAL B 1 26 ? -8.711 -0.775 3.559 1 98.69 26 VAL B C 1
ATOM 1621 O O . VAL B 1 26 ? -8.844 -1.553 2.611 1 98.69 26 VAL B O 1
ATOM 1624 N N . LEU B 1 27 ? -7.719 0.05 3.637 1 98.56 27 LEU B N 1
ATOM 1625 C CA . LEU B 1 27 ? -6.742 0.182 2.561 1 98.56 27 LEU B CA 1
ATOM 1626 C C . LEU B 1 27 ? -5.945 -1.106 2.389 1 98.56 27 LEU B C 1
ATOM 1628 O O . LEU B 1 27 ? -5.66 -1.52 1.263 1 98.56 27 LEU B O 1
ATOM 1632 N N . GLY B 1 28 ? -5.582 -1.712 3.475 1 98.81 28 GLY B N 1
ATOM 1633 C CA . GLY B 1 28 ? -4.887 -2.988 3.4 1 98.81 28 GLY B CA 1
ATOM 1634 C C . GLY B 1 28 ? -5.75 -4.105 2.84 1 98.81 28 GLY B C 1
ATOM 1635 O O . GLY B 1 28 ? -5.266 -4.953 2.09 1 98.81 28 GLY B O 1
ATOM 1636 N N . SER B 1 29 ? -7.004 -4.141 3.24 1 98.88 29 SER B N 1
ATOM 1637 C CA . SER B 1 29 ? -7.938 -5.109 2.684 1 98.88 29 SER B CA 1
ATOM 1638 C C . SER B 1 29 ? -8.086 -4.938 1.175 1 98.88 29 SER B C 1
ATOM 1640 O O . SER B 1 29 ? -8.156 -5.918 0.436 1 98.88 29 SER B O 1
ATOM 1642 N N . PHE B 1 30 ? -8.156 -3.707 0.768 1 98.94 30 PHE B N 1
ATOM 1643 C CA . PHE B 1 30 ? -8.219 -3.359 -0.647 1 98.94 30 PHE B CA 1
ATOM 1644 C C . PHE B 1 30 ? -7.027 -3.934 -1.401 1 98.94 30 PHE B C 1
ATOM 1646 O O . PHE B 1 30 ? -7.188 -4.547 -2.457 1 98.94 30 PHE B O 1
ATOM 1653 N N . ASP B 1 31 ? -5.828 -3.818 -0.81 1 98.75 31 ASP B N 1
ATOM 1654 C CA . ASP B 1 31 ? -4.609 -4.379 -1.387 1 98.75 31 ASP B CA 1
ATOM 1655 C C . ASP B 1 31 ? -4.734 -5.887 -1.574 1 98.75 31 ASP B C 1
ATOM 1657 O O . ASP B 1 31 ? -4.438 -6.414 -2.65 1 98.75 31 ASP B O 1
ATOM 1661 N N . GLY B 1 32 ? -5.129 -6.527 -0.521 1 98.94 32 GLY B N 1
ATOM 1662 C CA . GLY B 1 32 ? -5.227 -7.98 -0.553 1 98.94 32 GLY B CA 1
ATOM 1663 C C . GLY B 1 32 ? -6.285 -8.484 -1.515 1 98.94 32 GLY B C 1
ATOM 1664 O O . GLY B 1 32 ? -6.07 -9.469 -2.223 1 98.94 32 GLY B O 1
ATOM 1665 N N . LEU B 1 33 ? -7.414 -7.832 -1.527 1 98.94 33 LEU B N 1
ATOM 1666 C CA . LEU B 1 33 ? -8.516 -8.234 -2.395 1 98.94 33 LEU B CA 1
ATOM 1667 C C . LEU B 1 33 ? -8.141 -8.07 -3.863 1 98.94 33 LEU B C 1
ATOM 1669 O O . LEU B 1 33 ? -8.375 -8.969 -4.676 1 98.94 33 LEU B O 1
ATOM 1673 N N . LEU B 1 34 ? -7.551 -6.961 -4.199 1 98.88 34 LEU B N 1
ATOM 1674 C CA . LEU B 1 34 ? -7.184 -6.723 -5.59 1 98.88 34 LEU B CA 1
ATOM 1675 C C . LEU B 1 34 ? -6.074 -7.672 -6.031 1 98.88 34 LEU B C 1
ATOM 1677 O O . LEU B 1 34 ? -6.059 -8.133 -7.176 1 98.88 34 LEU B O 1
ATOM 1681 N N . LEU B 1 35 ? -5.164 -7.887 -5.109 1 98.88 35 LEU B N 1
ATOM 1682 C CA . LEU B 1 35 ? -4.121 -8.867 -5.391 1 98.88 35 LEU B CA 1
ATOM 1683 C C . LEU B 1 35 ? -4.727 -10.227 -5.711 1 98.88 35 LEU B C 1
ATOM 1685 O O . LEU B 1 35 ? -4.406 -10.828 -6.742 1 98.88 35 LEU B O 1
ATOM 1689 N N . SER B 1 36 ? -5.613 -10.688 -4.898 1 98.88 36 SER B N 1
ATOM 1690 C CA . SER B 1 36 ? -6.184 -12.023 -5.023 1 98.88 36 SER B CA 1
ATOM 1691 C C . SER B 1 36 ? -7.039 -12.141 -6.281 1 98.88 36 SER B C 1
ATOM 1693 O O . SER B 1 36 ? -6.91 -13.109 -7.035 1 98.88 36 SER B O 1
ATOM 1695 N N . ILE B 1 37 ? -7.871 -11.172 -6.504 1 98.62 37 ILE B N 1
ATOM 1696 C CA . ILE B 1 37 ? -8.742 -11.258 -7.668 1 98.62 37 ILE B CA 1
ATOM 1697 C C . ILE B 1 37 ? -7.91 -11.242 -8.945 1 98.62 37 ILE B C 1
ATOM 1699 O O . ILE B 1 37 ? -8.227 -11.938 -9.914 1 98.62 37 ILE B O 1
ATOM 1703 N N . SER B 1 38 ? -6.848 -10.453 -8.977 1 98.88 38 SER B N 1
ATOM 1704 C CA . SER B 1 38 ? -5.977 -10.367 -10.148 1 98.88 38 SER B CA 1
ATOM 1705 C C . SER B 1 38 ? -5.27 -11.688 -10.406 1 98.88 38 SER B C 1
ATOM 1707 O O . SER B 1 38 ? -5.203 -12.156 -11.547 1 98.88 38 SER B O 1
ATOM 1709 N N . ILE B 1 39 ? -4.781 -12.312 -9.367 1 98.88 39 ILE B N 1
ATOM 1710 C CA . ILE B 1 39 ? -4.066 -13.578 -9.516 1 98.88 39 ILE B CA 1
ATOM 1711 C C . ILE B 1 39 ? -5.047 -14.688 -9.906 1 98.88 39 ILE B C 1
ATOM 1713 O O . ILE B 1 39 ? -4.734 -15.539 -10.742 1 98.88 39 ILE B O 1
ATOM 1717 N N . ILE B 1 40 ? -6.23 -14.695 -9.281 1 98.88 40 ILE B N 1
ATOM 1718 C CA . ILE B 1 40 ? -7.242 -15.68 -9.641 1 98.88 40 ILE B CA 1
ATOM 1719 C C . ILE B 1 40 ? -7.57 -15.578 -11.125 1 98.88 40 ILE B C 1
ATOM 1721 O O . ILE B 1 40 ? -7.559 -16.578 -11.844 1 98.88 40 ILE B O 1
ATOM 1725 N N . MET B 1 41 ? -7.84 -14.375 -11.602 1 98.69 41 MET B N 1
ATOM 1726 C CA . MET B 1 41 ? -8.211 -14.18 -13 1 98.69 41 MET B CA 1
ATOM 1727 C C . MET B 1 41 ? -7.07 -14.586 -13.93 1 98.69 41 MET B C 1
ATOM 1729 O O . MET B 1 41 ? -7.293 -15.266 -14.938 1 98.69 41 MET B O 1
ATOM 1733 N N . GLY B 1 42 ? -5.844 -14.156 -13.594 1 98.56 42 GLY B N 1
ATOM 1734 C CA . GLY B 1 42 ? -4.703 -14.586 -14.391 1 98.56 42 GLY B CA 1
ATOM 1735 C C . GLY B 1 42 ? -4.531 -16.094 -14.422 1 98.56 42 GLY B C 1
ATOM 1736 O O . GLY B 1 42 ? -4.242 -16.672 -15.477 1 98.56 42 GLY B O 1
ATOM 1737 N N . SER B 1 43 ? -4.699 -16.703 -13.305 1 98.69 43 SER B N 1
ATOM 1738 C CA . SER B 1 43 ? -4.535 -18.141 -13.188 1 98.69 43 SER B CA 1
ATOM 1739 C C . SER B 1 43 ? -5.598 -18.891 -13.992 1 98.69 43 SER B C 1
ATOM 1741 O O . SER B 1 43 ? -5.309 -19.922 -14.609 1 98.69 43 SER B O 1
ATOM 1743 N N . VAL B 1 44 ? -6.809 -18.391 -13.922 1 98.12 44 VAL B N 1
ATOM 1744 C CA . VAL B 1 44 ? -7.895 -19.031 -14.664 1 98.12 44 VAL B CA 1
ATOM 1745 C C . VAL B 1 44 ? -7.629 -18.922 -16.156 1 98.12 44 VAL B C 1
ATOM 1747 O O . VAL B 1 44 ? -7.809 -19.875 -16.906 1 98.12 44 VAL B O 1
ATOM 1750 N N . PHE B 1 45 ? -7.188 -17.812 -16.641 1 97.62 45 PHE B N 1
ATOM 1751 C CA . PHE B 1 45 ? -6.953 -17.578 -18.062 1 97.62 45 PHE B CA 1
ATOM 1752 C C . PHE B 1 45 ? -5.844 -18.5 -18.578 1 97.62 45 PHE B C 1
ATOM 1754 O O . PHE B 1 45 ? -5.871 -18.922 -19.734 1 97.62 45 PHE B O 1
ATOM 1761 N N . TYR B 1 46 ? -4.879 -18.844 -17.719 1 97.75 46 TYR B N 1
ATOM 1762 C CA . TYR B 1 46 ? -3.73 -19.625 -18.172 1 97.75 46 TYR B CA 1
ATOM 1763 C C . TYR B 1 46 ? -3.777 -21.047 -17.609 1 97.75 46 TYR B C 1
ATOM 1765 O O . TYR B 1 46 ? -2.775 -21.766 -17.641 1 97.75 46 TYR B O 1
ATOM 1773 N N . ASN B 1 47 ? -4.914 -21.422 -17.047 1 97.88 47 ASN B N 1
ATOM 1774 C CA . ASN B 1 47 ? -5.211 -22.781 -16.594 1 97.88 47 ASN B CA 1
ATOM 1775 C C . ASN B 1 47 ? -4.203 -23.25 -15.547 1 97.88 47 ASN B C 1
ATOM 1777 O O . ASN B 1 47 ? -3.676 -24.359 -15.641 1 97.88 47 ASN B O 1
ATOM 1781 N N . ILE B 1 48 ? -3.852 -22.375 -14.672 1 98.38 48 ILE B N 1
ATOM 1782 C CA . ILE B 1 48 ? -3.018 -22.734 -13.531 1 98.38 48 ILE B CA 1
ATOM 1783 C C . ILE B 1 48 ? -3.85 -23.5 -12.5 1 98.38 48 ILE B C 1
ATOM 1785 O O . ILE B 1 48 ? -5 -23.141 -12.242 1 98.38 48 ILE B O 1
ATOM 1789 N N . SER B 1 49 ? -3.303 -24.562 -11.953 1 98.31 49 SER B N 1
ATOM 1790 C CA . SER B 1 49 ? -4.043 -25.422 -11.031 1 98.31 49 SER B CA 1
ATOM 1791 C C . SER B 1 49 ? -4.473 -24.656 -9.789 1 98.31 49 SER B C 1
ATOM 1793 O O . SER B 1 49 ? -3.816 -23.688 -9.383 1 98.31 49 SER B O 1
ATOM 1795 N N . THR B 1 50 ? -5.562 -25.094 -9.133 1 98.25 50 THR B N 1
ATOM 1796 C CA . THR B 1 50 ? -6.074 -24.469 -7.922 1 98.25 50 THR B CA 1
ATOM 1797 C C . THR B 1 50 ? -5.043 -24.531 -6.797 1 98.25 50 THR B C 1
ATOM 1799 O O . THR B 1 50 ? -4.938 -23.625 -5.984 1 98.25 50 THR B O 1
ATOM 1802 N N . ALA B 1 51 ? -4.277 -25.625 -6.762 1 98 51 ALA B N 1
ATOM 1803 C CA . ALA B 1 51 ? -3.238 -25.781 -5.746 1 98 51 ALA B CA 1
ATOM 1804 C C . ALA B 1 51 ? -2.131 -24.75 -5.926 1 98 51 ALA B C 1
ATOM 1806 O O . ALA B 1 51 ? -1.666 -24.156 -4.957 1 98 51 ALA B O 1
ATOM 1807 N N . ASP B 1 52 ? -1.663 -24.547 -7.125 1 98.5 52 ASP B N 1
ATOM 1808 C CA . ASP B 1 52 ? -0.647 -23.547 -7.418 1 98.5 52 ASP B CA 1
ATOM 1809 C C . ASP B 1 52 ? -1.174 -22.141 -7.141 1 98.5 52 ASP B C 1
ATOM 1811 O O . ASP B 1 52 ? -0.457 -21.297 -6.59 1 98.5 52 ASP B O 1
ATOM 1815 N N . MET B 1 53 ? -2.424 -21.953 -7.5 1 98.62 53 MET B N 1
ATOM 1816 C CA . MET B 1 53 ? -3.08 -20.672 -7.238 1 98.62 53 MET B CA 1
ATOM 1817 C C . MET B 1 53 ? -3.086 -20.359 -5.75 1 98.62 53 MET B C 1
ATOM 1819 O O . MET B 1 53 ? -2.783 -19.234 -5.348 1 98.62 53 MET B O 1
ATOM 1823 N N . ARG B 1 54 ? -3.416 -21.312 -4.93 1 98.44 54 ARG B N 1
ATOM 1824 C CA . ARG B 1 54 ? -3.434 -21.125 -3.48 1 98.44 54 ARG B CA 1
ATOM 1825 C C . ARG B 1 54 ? -2.057 -20.734 -2.963 1 98.44 54 ARG B C 1
ATOM 1827 O O . ARG B 1 54 ? -1.937 -19.781 -2.172 1 98.44 54 ARG B O 1
ATOM 1834 N N . THR B 1 55 ? -1.048 -21.438 -3.453 1 98.62 55 THR B N 1
ATOM 1835 C CA . THR B 1 55 ? 0.322 -21.188 -3.012 1 98.62 55 THR B CA 1
ATOM 1836 C C . THR B 1 55 ? 0.755 -19.766 -3.338 1 98.62 55 THR B C 1
ATOM 1838 O O . THR B 1 55 ? 1.292 -19.062 -2.479 1 98.62 55 THR B O 1
ATOM 1841 N N . VAL B 1 56 ? 0.498 -19.328 -4.547 1 98.75 56 VAL B N 1
ATOM 1842 C CA . VAL B 1 56 ? 1.022 -18.031 -4.977 1 98.75 56 VAL B 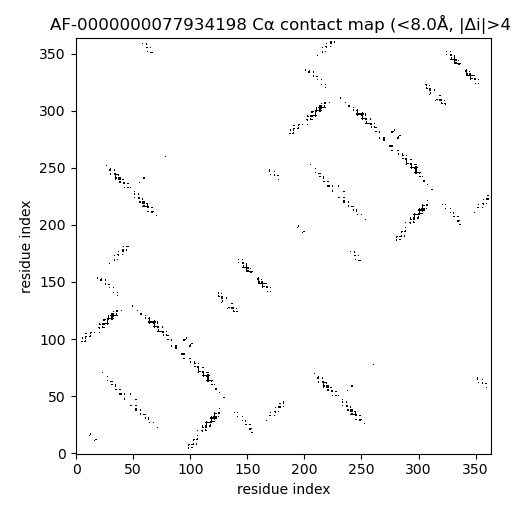CA 1
ATOM 1843 C C . VAL B 1 56 ? 0.218 -16.906 -4.332 1 98.75 56 VAL B C 1
ATOM 1845 O O . VAL B 1 56 ? 0.764 -15.844 -4.02 1 98.75 56 VAL B O 1
ATOM 1848 N N . ILE B 1 57 ? -1.085 -17.078 -4.109 1 98.94 57 ILE B N 1
ATOM 1849 C CA . ILE B 1 57 ? -1.895 -16.062 -3.455 1 98.94 57 ILE B CA 1
ATOM 1850 C C . ILE B 1 57 ? -1.447 -15.898 -2.004 1 98.94 57 ILE B C 1
ATOM 1852 O O . ILE B 1 57 ? -1.247 -14.781 -1.53 1 98.94 57 ILE B O 1
ATOM 1856 N N . ILE B 1 58 ? -1.23 -16.984 -1.306 1 98.88 58 ILE B N 1
ATOM 1857 C CA . ILE B 1 58 ? -0.775 -16.922 0.078 1 98.88 58 ILE B CA 1
ATOM 1858 C C . ILE B 1 58 ? 0.606 -16.281 0.136 1 98.88 58 ILE B C 1
ATOM 1860 O O . ILE B 1 58 ? 0.852 -15.391 0.964 1 98.88 58 ILE B O 1
ATOM 1864 N N . SER B 1 59 ? 1.517 -16.688 -0.728 1 98.88 59 SER B N 1
ATOM 1865 C CA . SER B 1 59 ? 2.854 -16.094 -0.774 1 98.88 59 SER B CA 1
ATOM 1866 C C . SER B 1 59 ? 2.793 -14.602 -1.053 1 98.88 59 SER B C 1
ATOM 1868 O O . SER B 1 59 ? 3.482 -13.812 -0.399 1 98.88 59 SER B O 1
ATOM 1870 N N . GLY B 1 60 ? 1.96 -14.219 -2.064 1 98.88 60 GLY B N 1
ATOM 1871 C CA . GLY B 1 60 ? 1.8 -12.812 -2.387 1 98.88 60 GLY B CA 1
ATOM 1872 C C . GLY B 1 60 ? 1.229 -12 -1.241 1 98.88 60 GLY B C 1
ATOM 1873 O O . GLY B 1 60 ? 1.643 -10.859 -1.014 1 98.88 60 GLY B O 1
ATOM 1874 N N . LEU B 1 61 ? 0.271 -12.602 -0.511 1 98.94 61 LEU B N 1
ATOM 1875 C CA . LEU B 1 61 ? -0.344 -11.914 0.62 1 98.94 61 LEU B CA 1
ATOM 1876 C C . LEU B 1 61 ? 0.662 -11.719 1.751 1 98.94 61 LEU B C 1
ATOM 1878 O O . LEU B 1 61 ? 0.616 -10.711 2.463 1 98.94 61 LEU B O 1
ATOM 1882 N N . VAL B 1 62 ? 1.563 -12.625 1.94 1 98.88 62 VAL B N 1
ATOM 1883 C CA . VAL B 1 62 ? 2.615 -12.469 2.939 1 98.88 62 VAL B CA 1
ATOM 1884 C C . VAL B 1 62 ? 3.484 -11.266 2.59 1 98.88 62 VAL B C 1
ATOM 1886 O O . VAL B 1 62 ? 3.715 -10.391 3.43 1 98.88 62 VAL B O 1
ATOM 1889 N N . GLY B 1 63 ? 3.961 -11.234 1.351 1 98.81 63 GLY B N 1
ATOM 1890 C CA . GLY B 1 63 ? 4.75 -10.094 0.915 1 98.81 63 GLY B CA 1
ATOM 1891 C C . GLY B 1 63 ? 4.02 -8.773 1.049 1 98.81 63 GLY B C 1
ATOM 1892 O O . GLY B 1 63 ? 4.57 -7.801 1.571 1 98.81 63 GLY B O 1
ATOM 1893 N N . THR B 1 64 ? 2.793 -8.734 0.596 1 98.81 64 THR B N 1
ATOM 1894 C CA . THR B 1 64 ? 1.971 -7.531 0.636 1 98.81 64 THR B CA 1
ATOM 1895 C C . THR B 1 64 ? 1.703 -7.105 2.076 1 98.81 64 THR B C 1
ATOM 1897 O O . THR B 1 64 ? 1.692 -5.914 2.387 1 98.81 64 THR B O 1
ATOM 1900 N N . SER B 1 65 ? 1.492 -8.062 2.918 1 98.88 65 SER B N 1
ATOM 1901 C CA . SER B 1 65 ? 1.245 -7.781 4.328 1 98.88 65 SER B CA 1
ATOM 1902 C C . SER B 1 65 ? 2.439 -7.086 4.973 1 98.88 65 SER B C 1
ATOM 1904 O O . SER B 1 65 ? 2.277 -6.094 5.688 1 98.88 65 SER B O 1
ATOM 1906 N N . ILE B 1 66 ? 3.578 -7.562 4.727 1 98.81 66 ILE B N 1
ATOM 1907 C CA . ILE B 1 66 ? 4.789 -7.016 5.328 1 98.81 66 ILE B CA 1
ATOM 1908 C C . ILE B 1 66 ? 5.059 -5.621 4.766 1 98.81 66 ILE B C 1
ATOM 1910 O O . ILE B 1 66 ? 5.363 -4.691 5.516 1 98.81 66 ILE B O 1
ATOM 1914 N N . SER B 1 67 ? 4.977 -5.461 3.469 1 98.62 67 SER B N 1
ATOM 1915 C CA . SER B 1 67 ? 5.223 -4.145 2.891 1 98.62 67 SER B CA 1
ATOM 1916 C C . SER B 1 67 ? 4.164 -3.139 3.334 1 98.62 67 SER B C 1
ATOM 1918 O O . SER B 1 67 ? 4.477 -1.974 3.586 1 98.62 67 SER B O 1
ATOM 1920 N N . SER B 1 68 ? 2.863 -3.607 3.457 1 98.56 68 SER B N 1
ATOM 1921 C CA . SER B 1 68 ? 1.777 -2.734 3.895 1 98.56 68 SER B CA 1
ATOM 1922 C C . SER B 1 68 ? 2 -2.252 5.324 1 98.56 68 SER B C 1
ATOM 1924 O O . SER B 1 68 ? 1.7 -1.101 5.648 1 98.56 68 SER B O 1
ATOM 1926 N N . LEU B 1 69 ? 2.453 -3.119 6.176 1 98.56 69 LEU B N 1
ATOM 1927 C CA . LEU B 1 69 ? 2.75 -2.764 7.559 1 98.56 69 LEU B CA 1
ATOM 1928 C C . LEU B 1 69 ? 3.766 -1.627 7.625 1 98.56 69 LEU B C 1
ATOM 1930 O O . LEU B 1 69 ? 3.512 -0.598 8.25 1 98.56 69 LEU B O 1
ATOM 1934 N N . TRP B 1 70 ? 4.824 -1.762 6.922 1 97.06 70 TRP B N 1
ATOM 1935 C CA . TRP B 1 70 ? 5.883 -0.755 6.965 1 97.06 70 TRP B CA 1
ATOM 1936 C C . TRP B 1 70 ? 5.43 0.537 6.293 1 97.06 70 TRP B C 1
ATOM 1938 O O . TRP B 1 70 ? 5.711 1.632 6.785 1 97.06 70 TRP B O 1
ATOM 1948 N N . ASN B 1 71 ? 4.789 0.43 5.148 1 97.69 71 ASN B N 1
ATOM 1949 C CA . ASN B 1 71 ? 4.301 1.599 4.422 1 97.69 71 ASN B CA 1
ATOM 1950 C C . ASN B 1 71 ? 3.389 2.459 5.293 1 97.69 71 ASN B C 1
ATOM 1952 O O . ASN B 1 71 ? 3.578 3.672 5.383 1 97.69 71 ASN B O 1
ATOM 1956 N N . ALA B 1 72 ? 2.443 1.819 5.922 1 97.69 72 ALA B N 1
ATOM 1957 C CA . ALA B 1 72 ? 1.529 2.566 6.781 1 97.69 72 ALA B CA 1
ATOM 1958 C C . ALA B 1 72 ? 2.262 3.154 7.984 1 97.69 72 ALA B C 1
ATOM 1960 O O . ALA B 1 72 ? 1.978 4.277 8.406 1 97.69 72 ALA B O 1
ATOM 1961 N N . PHE B 1 73 ? 3.18 2.412 8.539 1 97.31 73 PHE B N 1
ATOM 1962 C CA . PHE B 1 73 ? 3.939 2.883 9.695 1 97.31 73 PHE B CA 1
ATOM 1963 C C . PHE B 1 73 ? 4.695 4.164 9.359 1 97.31 73 PHE B C 1
ATOM 1965 O O . PHE B 1 73 ? 4.586 5.16 10.07 1 97.31 73 PHE B O 1
ATOM 1972 N N . VAL B 1 74 ? 5.418 4.16 8.242 1 95.88 74 VAL B N 1
ATOM 1973 C CA . VAL B 1 74 ? 6.285 5.285 7.914 1 95.88 74 VAL B CA 1
ATOM 1974 C C . VAL B 1 74 ? 5.441 6.488 7.5 1 95.88 74 VAL B C 1
ATOM 1976 O O . VAL B 1 74 ? 5.754 7.625 7.855 1 95.88 74 VAL B O 1
ATOM 1979 N N . VAL B 1 75 ? 4.387 6.227 6.773 1 96.06 75 VAL B N 1
ATOM 1980 C CA . VAL B 1 75 ? 3.516 7.312 6.324 1 96.06 75 VAL B CA 1
ATOM 1981 C C . VAL B 1 75 ? 2.834 7.957 7.531 1 96.06 75 VAL B C 1
ATOM 1983 O O . VAL B 1 75 ? 2.824 9.18 7.664 1 96.06 75 VAL B O 1
ATOM 1986 N N . GLU B 1 76 ? 2.295 7.148 8.43 1 95.44 76 GLU B N 1
ATOM 1987 C CA . GLU B 1 76 ? 1.621 7.66 9.617 1 95.44 76 GLU B CA 1
ATOM 1988 C C . GLU B 1 76 ? 2.605 8.359 10.547 1 95.44 76 GLU B C 1
ATOM 1990 O O . GLU B 1 76 ? 2.289 9.406 11.125 1 95.44 76 GLU B O 1
ATOM 1995 N N . LEU B 1 77 ? 3.771 7.836 10.742 1 95.19 77 LEU B N 1
ATOM 1996 C CA . LEU B 1 77 ? 4.777 8.445 11.602 1 95.19 77 LEU B CA 1
ATOM 1997 C C . LEU B 1 77 ? 5.188 9.82 11.07 1 95.19 77 LEU B C 1
ATOM 1999 O O . LEU B 1 77 ? 5.367 10.758 11.844 1 95.19 77 LEU B O 1
ATOM 2003 N N . SER B 1 78 ? 5.363 9.859 9.758 1 93.19 78 SER B N 1
ATOM 2004 C CA . SER B 1 78 ? 5.711 11.133 9.133 1 93.19 78 SER B CA 1
ATOM 2005 C C . SER B 1 78 ? 4.629 12.18 9.367 1 93.19 78 SER B C 1
ATOM 2007 O O . SER B 1 78 ? 4.934 13.352 9.617 1 93.19 78 SER B O 1
ATOM 2009 N N . GLN B 1 79 ? 3.395 11.781 9.273 1 93.19 79 GLN B N 1
ATOM 2010 C CA . GLN B 1 79 ? 2.275 12.688 9.523 1 93.19 79 GLN B CA 1
ATOM 2011 C C . GLN B 1 79 ? 2.252 13.148 10.977 1 93.19 79 GLN B C 1
ATOM 2013 O O . GLN B 1 79 ? 2.055 14.336 11.25 1 93.19 79 GLN B O 1
ATOM 2018 N N . LYS B 1 80 ? 2.441 12.242 11.883 1 94 80 LYS B N 1
ATOM 2019 C CA . LYS B 1 80 ? 2.398 12.562 13.305 1 94 80 LYS B CA 1
ATOM 2020 C C . LYS B 1 80 ? 3.584 13.445 13.703 1 94 80 LYS B C 1
ATOM 2022 O O . LYS B 1 80 ? 3.455 14.312 14.57 1 94 80 LYS B O 1
ATOM 2027 N N . LYS B 1 81 ? 4.715 13.211 13.07 1 93.75 81 LYS B N 1
ATOM 2028 C CA . LYS B 1 81 ? 5.871 14.07 13.289 1 93.75 81 LYS B CA 1
ATOM 2029 C C . LYS B 1 81 ? 5.59 15.508 12.844 1 93.75 81 LYS B C 1
ATOM 2031 O O . LYS B 1 81 ? 5.938 16.453 13.539 1 93.75 81 LYS B O 1
ATOM 2036 N N . GLU B 1 82 ? 5.031 15.617 11.695 1 91.5 82 GLU B N 1
ATOM 2037 C CA . GLU B 1 82 ? 4.676 16.938 11.188 1 91.5 82 GLU B CA 1
ATOM 2038 C C . GLU B 1 82 ? 3.672 17.625 12.109 1 91.5 82 GLU B C 1
ATOM 2040 O O . GLU B 1 82 ? 3.787 18.828 12.375 1 91.5 82 GLU B O 1
ATOM 2045 N N . GLU B 1 83 ? 2.658 16.922 12.57 1 91.56 83 GLU B N 1
ATOM 2046 C CA . GLU B 1 83 ? 1.676 17.453 13.508 1 91.56 83 GLU B CA 1
ATOM 2047 C C . GLU B 1 83 ? 2.344 17.922 14.797 1 91.56 83 GLU B C 1
ATOM 2049 O O . GLU B 1 83 ? 1.999 18.969 15.336 1 91.56 83 GLU B O 1
ATOM 2054 N N . LEU B 1 84 ? 3.219 17.141 15.266 1 94.19 84 LEU B N 1
ATOM 2055 C CA . LEU B 1 84 ? 3.938 17.469 16.5 1 94.19 84 LEU B CA 1
ATOM 2056 C C . LEU B 1 84 ? 4.766 18.734 16.312 1 94.19 84 LEU B C 1
ATOM 2058 O O . LEU B 1 84 ? 4.789 19.609 17.188 1 94.19 84 LEU B O 1
ATOM 2062 N N . GLU B 1 85 ? 5.473 18.828 15.195 1 93.44 85 GLU B N 1
ATOM 2063 C CA . GLU B 1 85 ? 6.285 20 14.906 1 93.44 85 GLU B CA 1
ATOM 2064 C C . GLU B 1 85 ? 5.422 21.266 14.812 1 93.44 85 GLU B C 1
ATOM 2066 O O . GLU B 1 85 ? 5.824 22.328 15.281 1 93.44 85 GLU B O 1
ATOM 2071 N N . GLU B 1 86 ? 4.32 21.156 14.195 1 90.25 86 GLU B N 1
ATOM 2072 C CA . GLU B 1 86 ? 3.396 22.281 14.117 1 90.25 86 GLU B CA 1
ATOM 2073 C C . GLU B 1 86 ? 2.926 22.703 15.508 1 90.25 86 GLU B C 1
ATOM 2075 O O . GLU B 1 86 ? 2.844 23.906 15.797 1 90.25 86 GLU B O 1
ATOM 2080 N N . LEU B 1 87 ? 2.557 21.766 16.328 1 92 87 LEU B N 1
ATOM 2081 C CA . LEU B 1 87 ? 2.125 22.047 17.688 1 92 87 LEU B CA 1
ATOM 2082 C C . LEU B 1 87 ? 3.244 22.719 18.484 1 92 87 LEU B C 1
ATOM 2084 O O . LEU B 1 87 ? 2.996 23.625 19.266 1 92 87 LEU B O 1
ATOM 2088 N N . GLU B 1 88 ? 4.414 22.203 18.297 1 95 88 GLU B N 1
ATOM 2089 C CA . GLU B 1 88 ? 5.578 22.797 18.969 1 95 88 GLU B CA 1
ATOM 2090 C C . GLU B 1 88 ? 5.781 24.25 18.547 1 95 88 GLU B C 1
ATOM 2092 O O . GLU B 1 88 ? 6.121 25.094 19.375 1 95 88 GLU B O 1
ATOM 2097 N N . ARG B 1 89 ? 5.641 24.5 17.281 1 92.62 89 ARG B N 1
ATOM 2098 C CA . ARG B 1 89 ? 5.77 25.859 16.781 1 92.62 89 ARG B CA 1
ATOM 2099 C C . ARG B 1 89 ? 4.711 26.766 17.406 1 92.62 89 ARG B C 1
ATOM 2101 O O . ARG B 1 89 ? 5 27.906 17.766 1 92.62 89 ARG B O 1
ATOM 2108 N N . GLN B 1 90 ? 3.529 26.344 17.547 1 89.56 90 GLN B N 1
ATOM 2109 C CA . GLN B 1 90 ? 2.42 27.109 18.094 1 89.56 90 GLN B CA 1
ATOM 2110 C C . GLN B 1 90 ? 2.623 27.391 19.578 1 89.56 90 GLN B C 1
ATOM 2112 O O . GLN B 1 90 ? 2.289 28.469 20.078 1 89.56 90 GLN B O 1
ATOM 2117 N N . LEU B 1 91 ? 3.193 26.375 20.203 1 93.62 91 LEU B N 1
ATOM 2118 C CA . LEU B 1 91 ? 3.348 26.469 21.656 1 93.62 91 LEU B CA 1
ATOM 2119 C C . LEU B 1 91 ? 4.727 27.016 22.016 1 93.62 91 LEU B C 1
ATOM 2121 O O . LEU B 1 91 ? 4.984 27.328 23.172 1 93.62 91 LEU B O 1
ATOM 2125 N N . MET B 1 92 ? 5.578 27.016 21.062 1 94.19 92 MET B N 1
ATOM 2126 C CA . MET B 1 92 ? 6.949 27.5 21.219 1 94.19 92 MET B CA 1
ATOM 2127 C C . MET B 1 92 ? 7.691 26.688 22.266 1 94.19 92 MET B C 1
ATOM 2129 O O . MET B 1 92 ? 8.336 27.25 23.156 1 94.19 92 MET B O 1
ATOM 2133 N N . ARG B 1 93 ? 7.5 25.469 22.281 1 95.5 93 ARG B N 1
ATOM 2134 C CA . ARG B 1 93 ? 8.188 24.547 23.188 1 95.5 93 ARG B CA 1
ATOM 2135 C C . ARG B 1 93 ? 8.336 23.172 22.547 1 95.5 93 ARG B C 1
ATOM 2137 O O . ARG B 1 93 ? 7.531 22.781 21.703 1 95.5 93 ARG B O 1
ATOM 2144 N N . SER B 1 94 ? 9.352 22.422 23.109 1 94.19 94 SER B N 1
ATOM 2145 C CA . SER B 1 94 ? 9.555 21.062 22.641 1 94.19 94 SER B CA 1
ATOM 2146 C C . SER B 1 94 ? 8.57 20.094 23.312 1 94.19 94 SER B C 1
ATOM 2148 O O . SER B 1 94 ? 8.289 20.219 24.5 1 94.19 94 SER B O 1
ATOM 2150 N N . LEU B 1 95 ? 8 19.234 22.531 1 93.94 95 LEU B N 1
ATOM 2151 C CA . LEU B 1 95 ? 7.055 18.25 23.047 1 93.94 95 LEU B CA 1
ATOM 2152 C C . LEU B 1 95 ? 7.629 16.844 22.953 1 93.94 95 LEU B C 1
ATOM 2154 O O . LEU B 1 95 ? 6.906 15.859 23.156 1 93.94 95 LEU B O 1
ATOM 2158 N N . LYS B 1 96 ? 8.914 16.844 22.641 1 92.44 96 LYS B N 1
ATOM 2159 C CA . LYS B 1 96 ? 9.57 15.531 22.594 1 92.44 96 LYS B CA 1
ATOM 2160 C C . LYS B 1 96 ? 9.492 14.828 23.938 1 92.44 96 LYS B C 1
ATOM 2162 O O . LYS B 1 96 ? 9.734 15.438 24.984 1 92.44 96 LYS B O 1
ATOM 2167 N N . GLY B 1 97 ? 9.07 13.586 23.906 1 92.06 97 GLY B N 1
ATOM 2168 C CA . GLY B 1 97 ? 9.016 12.805 25.141 1 92.06 97 GLY B CA 1
ATOM 2169 C C . GLY B 1 97 ? 7.727 12.992 25.906 1 92.06 97 GLY B C 1
ATOM 2170 O O . GLY B 1 97 ? 7.559 12.43 27 1 92.06 97 GLY B O 1
ATOM 2171 N N . THR B 1 98 ? 6.828 13.719 25.422 1 92.19 98 THR B N 1
ATOM 2172 C CA . THR B 1 98 ? 5.539 13.93 26.078 1 92.19 98 THR B CA 1
ATOM 2173 C C . THR B 1 98 ?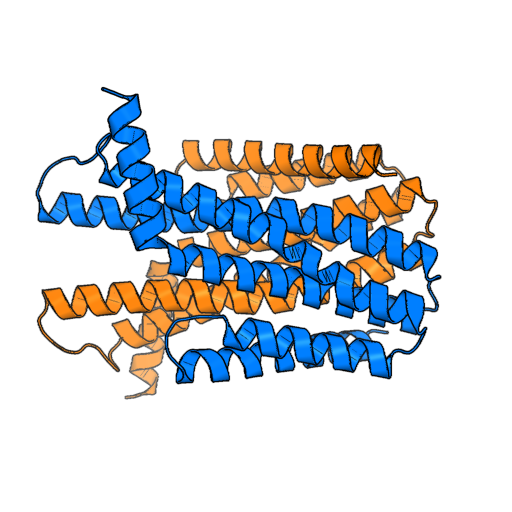 4.512 12.914 25.578 1 92.19 98 THR B C 1
ATOM 2175 O O . THR B 1 98 ? 4.824 12.062 24.75 1 92.19 98 THR B O 1
ATOM 2178 N N . VAL B 1 99 ? 3.314 13.055 26.109 1 90.88 99 VAL B N 1
ATOM 2179 C CA . VAL B 1 99 ? 2.201 12.188 25.75 1 90.88 99 VAL B CA 1
ATOM 2180 C C . VAL B 1 99 ? 1.866 12.359 24.266 1 90.88 99 VAL B C 1
ATOM 2182 O O . VAL B 1 99 ? 1.514 11.391 23.594 1 90.88 99 VAL B O 1
ATOM 2185 N N . TYR B 1 100 ? 2.057 13.547 23.781 1 91.31 100 TYR B N 1
ATOM 2186 C CA . TYR B 1 100 ? 1.752 13.82 22.375 1 91.31 100 TYR B CA 1
ATOM 2187 C C . TYR B 1 100 ? 2.73 13.102 21.453 1 91.31 100 TYR B C 1
ATOM 2189 O O . TYR B 1 100 ? 2.328 12.516 20.453 1 91.31 100 TYR B O 1
ATOM 2197 N N . ASP B 1 101 ? 3.957 13.125 21.812 1 93.69 101 ASP B N 1
ATOM 2198 C CA . ASP B 1 101 ? 5.004 12.438 21.062 1 93.69 101 ASP B CA 1
ATOM 2199 C C . ASP B 1 101 ? 4.773 10.93 21.047 1 93.69 101 ASP B C 1
ATOM 2201 O O . ASP B 1 101 ? 4.746 10.305 19.984 1 93.69 101 ASP B O 1
ATOM 2205 N N . TYR B 1 102 ? 4.492 10.43 22.203 1 94.31 102 TYR B N 1
ATOM 2206 C CA . TYR B 1 102 ? 4.312 8.984 22.328 1 94.31 102 TYR B CA 1
ATOM 2207 C C . TYR B 1 102 ? 3.016 8.539 21.656 1 94.31 102 TYR B C 1
ATOM 2209 O O . TYR B 1 102 ? 2.953 7.461 21.062 1 94.31 102 TYR B O 1
ATOM 2217 N N . SER B 1 103 ? 1.989 9.359 21.75 1 94.06 103 SER B N 1
ATOM 2218 C CA . SER B 1 103 ? 0.714 9.016 21.125 1 94.06 103 SER B CA 1
ATOM 2219 C C . SER B 1 103 ? 0.854 8.898 19.609 1 94.06 103 SER B C 1
ATOM 2221 O O . SER B 1 103 ? 0.222 8.047 18.984 1 94.06 103 SER B O 1
ATOM 2223 N N . GLY B 1 104 ? 1.674 9.797 19.047 1 94.81 104 GLY B N 1
ATOM 2224 C CA . GLY B 1 104 ? 1.925 9.727 17.609 1 94.81 104 GLY B CA 1
ATOM 2225 C C . GLY B 1 104 ? 2.625 8.453 17.188 1 94.81 104 G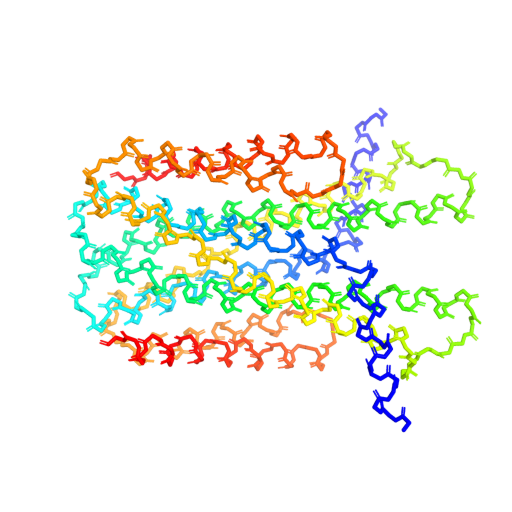LY B C 1
ATOM 2226 O O . GLY B 1 104 ? 2.266 7.844 16.188 1 94.81 104 GLY B O 1
ATOM 2227 N N . LYS B 1 105 ? 3.574 8.031 17.969 1 95.75 105 LYS B N 1
ATOM 2228 C CA . LYS B 1 105 ? 4.316 6.812 17.688 1 95.75 105 LYS B CA 1
ATOM 2229 C C . LYS B 1 105 ? 3.424 5.582 17.812 1 95.75 105 LYS B C 1
ATOM 2231 O O . LYS B 1 105 ? 3.504 4.656 17 1 95.75 105 LYS B O 1
ATOM 2236 N N . ILE B 1 106 ? 2.609 5.613 18.812 1 96.31 106 ILE B N 1
ATOM 2237 C CA . ILE B 1 106 ? 1.68 4.512 19.031 1 96.31 106 ILE B CA 1
ATOM 2238 C C . ILE B 1 106 ? 0.672 4.449 17.891 1 96.31 106 ILE B C 1
ATOM 2240 O O . ILE B 1 106 ? 0.355 3.367 17.391 1 96.31 106 ILE B O 1
ATOM 2244 N N . SER B 1 107 ? 0.154 5.621 17.453 1 96.31 107 SER B N 1
ATOM 2245 C CA . SER B 1 107 ? -0.76 5.688 16.312 1 96.31 107 SER B CA 1
ATOM 2246 C C . SER B 1 107 ? -0.13 5.078 15.062 1 96.31 107 SER B C 1
ATOM 2248 O O . SER B 1 107 ? -0.799 4.379 14.297 1 96.31 107 SER B O 1
ATOM 2250 N N . ALA B 1 108 ? 1.129 5.371 14.867 1 97.06 108 ALA B N 1
ATOM 2251 C CA . ALA B 1 108 ? 1.841 4.828 13.711 1 97.06 108 ALA B CA 1
ATOM 2252 C C . ALA B 1 108 ? 1.927 3.307 13.789 1 97.06 108 ALA B C 1
ATOM 2254 O O . ALA B 1 108 ? 1.734 2.617 12.781 1 97.06 108 ALA B O 1
ATOM 2255 N N . VAL B 1 109 ? 2.174 2.764 14.969 1 97.56 109 VAL B N 1
ATOM 2256 C CA . VAL B 1 109 ? 2.277 1.322 15.164 1 97.56 109 VAL B CA 1
ATOM 2257 C C . VAL B 1 109 ? 0.917 0.669 14.922 1 97.56 109 VAL B C 1
ATOM 2259 O O . VAL B 1 109 ? 0.819 -0.336 14.219 1 97.56 109 VAL B O 1
ATOM 2262 N N . VAL B 1 110 ? -0.096 1.234 15.461 1 97.56 110 VAL B N 1
ATOM 2263 C CA . VAL B 1 110 ? -1.442 0.689 15.328 1 97.56 110 VAL B CA 1
ATOM 2264 C C . VAL B 1 110 ? -1.866 0.719 13.859 1 97.56 110 VAL B C 1
ATOM 2266 O O . VAL B 1 110 ? -2.428 -0.253 13.352 1 97.56 110 VAL B O 1
ATOM 2269 N N . SER B 1 111 ? -1.583 1.801 13.18 1 97.56 111 SER B N 1
ATOM 2270 C CA . SER B 1 111 ? -1.901 1.92 11.766 1 97.56 111 SER B CA 1
ATOM 2271 C C . SER B 1 111 ? -1.12 0.906 10.938 1 97.56 111 SER B C 1
ATOM 2273 O O . SER B 1 111 ? -1.664 0.304 10.008 1 97.56 111 SER B O 1
ATOM 2275 N N . GLY B 1 112 ? 0.138 0.784 11.297 1 98.31 112 GLY B N 1
ATOM 2276 C CA . GLY B 1 112 ? 0.953 -0.209 10.609 1 98.31 112 GLY B CA 1
ATOM 2277 C C . GLY B 1 112 ? 0.426 -1.623 10.773 1 98.31 112 GLY B C 1
ATOM 2278 O O . GLY B 1 112 ? 0.307 -2.361 9.789 1 98.31 112 GLY B O 1
ATOM 2279 N N . ILE B 1 113 ? 0.069 -2.02 11.938 1 98.44 113 ILE B N 1
ATOM 2280 C CA . ILE B 1 113 ? -0.447 -3.355 12.203 1 98.44 113 ILE B CA 1
ATOM 2281 C C . ILE B 1 113 ? -1.782 -3.549 11.492 1 98.44 113 ILE B C 1
ATOM 2283 O O . ILE B 1 113 ? -2.018 -4.59 10.875 1 98.44 113 ILE B O 1
ATOM 2287 N N . SER B 1 114 ? -2.662 -2.578 11.586 1 98.25 114 SER B N 1
ATOM 2288 C CA . SER B 1 114 ? -3.959 -2.65 10.914 1 98.25 114 SER B CA 1
ATOM 2289 C C . SER B 1 114 ? -3.797 -2.855 9.414 1 98.25 114 SER B C 1
ATOM 2291 O O . SER B 1 114 ? -4.449 -3.723 8.828 1 98.25 114 SER B O 1
ATOM 2293 N N . HIS B 1 115 ? -2.902 -2.045 8.852 1 98.62 115 HIS B N 1
ATOM 2294 C CA . HIS B 1 115 ? -2.672 -2.127 7.41 1 98.62 115 HIS B CA 1
ATOM 2295 C C . HIS B 1 115 ? -1.975 -3.43 7.039 1 98.62 115 HIS B C 1
ATOM 2297 O O . HIS B 1 115 ? -2.223 -3.986 5.965 1 98.62 115 HIS B O 1
ATOM 2303 N N . GLY B 1 116 ? -1.1 -3.91 7.887 1 98.81 116 GLY B N 1
ATOM 2304 C CA . GLY B 1 116 ? -0.298 -5.09 7.609 1 98.81 116 GLY B CA 1
ATOM 2305 C C . GLY B 1 116 ? -1.085 -6.383 7.719 1 98.81 116 GLY B C 1
ATOM 2306 O O . GLY B 1 116 ? -0.788 -7.355 7.023 1 98.81 116 GLY B O 1
ATOM 2307 N N . VAL B 1 117 ? -2.104 -6.48 8.523 1 98.75 117 VAL B N 1
ATOM 2308 C CA . VAL B 1 117 ? -2.857 -7.711 8.742 1 98.75 117 VAL B CA 1
ATOM 2309 C C . VAL B 1 117 ? -4.016 -7.797 7.75 1 98.75 117 VAL B C 1
ATOM 2311 O O . VAL B 1 117 ? -4.383 -8.883 7.309 1 98.75 117 VAL B O 1
ATOM 2314 N N . SER B 1 118 ? -4.484 -6.773 7.336 1 98.81 118 SER B N 1
ATOM 2315 C CA . SER B 1 118 ? -5.77 -6.688 6.648 1 98.81 118 SER B CA 1
ATOM 2316 C C . SER B 1 118 ? -5.68 -7.25 5.234 1 98.81 118 SER B C 1
ATOM 2318 O O . SER B 1 118 ? -6.676 -7.727 4.688 1 98.81 118 SER B O 1
ATOM 2320 N N . PRO B 1 119 ? -4.496 -7.266 4.609 1 98.88 119 PRO B N 1
ATOM 2321 C CA . PRO B 1 119 ? -4.465 -7.84 3.264 1 98.88 119 PRO B CA 1
ATOM 2322 C C . PRO B 1 119 ? -4.902 -9.305 3.236 1 98.88 119 PRO B C 1
ATOM 2324 O O . PRO B 1 119 ? -5.332 -9.805 2.195 1 98.88 119 PRO B O 1
ATOM 2327 N N . PHE B 1 120 ? -4.91 -9.961 4.297 1 98.88 120 PHE B N 1
ATOM 2328 C CA . PHE B 1 120 ? -5.262 -11.375 4.328 1 98.88 120 PHE B CA 1
ATOM 2329 C C . PHE B 1 120 ? -6.758 -11.562 4.094 1 98.88 120 PHE B C 1
ATOM 2331 O O . PHE B 1 120 ? -7.215 -12.68 3.842 1 98.88 120 PHE B O 1
ATOM 2338 N N . LEU B 1 121 ? -7.504 -10.523 4.109 1 98.88 121 LEU B N 1
ATOM 2339 C CA . LEU B 1 121 ? -8.883 -10.602 3.648 1 98.88 121 LEU B CA 1
ATOM 2340 C C . LEU B 1 121 ? -8.945 -11.086 2.203 1 98.88 121 LEU B C 1
ATOM 2342 O O . LEU B 1 121 ? -9.984 -11.586 1.756 1 98.88 121 LEU B O 1
ATOM 2346 N N . GLY B 1 122 ? -7.898 -10.914 1.494 1 98.75 122 GLY B N 1
ATOM 2347 C CA . GLY B 1 122 ? -7.801 -11.344 0.11 1 98.75 122 GLY B CA 1
ATOM 2348 C C . GLY B 1 122 ? -7.898 -12.852 -0.051 1 98.75 122 GLY B C 1
ATOM 2349 O O . GLY B 1 122 ? -8.078 -13.352 -1.163 1 98.75 122 GLY B O 1
ATOM 2350 N N . LEU B 1 123 ? -7.836 -13.594 1.07 1 98.88 123 LEU B N 1
ATOM 2351 C CA . LEU B 1 123 ? -7.973 -15.047 1.002 1 98.88 123 LEU B CA 1
ATOM 2352 C C . LEU B 1 123 ? -9.422 -15.445 0.727 1 98.88 123 LEU B C 1
ATOM 2354 O O . LEU B 1 123 ? -9.688 -16.547 0.237 1 98.88 123 LEU B O 1
ATOM 2358 N N . LEU B 1 124 ? -10.312 -14.57 0.991 1 98.75 124 LEU B N 1
ATOM 2359 C CA . LEU B 1 124 ? -11.727 -14.914 0.92 1 98.75 124 LEU B CA 1
ATOM 2360 C C . LEU B 1 124 ? -12.148 -15.195 -0.519 1 98.75 124 LEU B C 1
ATOM 2362 O O . LEU B 1 124 ? -12.812 -16.203 -0.794 1 98.75 124 LEU B O 1
ATOM 2366 N N . PRO B 1 125 ? -11.82 -14.344 -1.494 1 98.81 125 PRO B N 1
ATOM 2367 C CA . PRO B 1 125 ? -12.164 -14.68 -2.877 1 98.81 125 PRO B CA 1
ATOM 2368 C C . PRO B 1 125 ? -11.609 -16.031 -3.314 1 98.81 125 PRO B C 1
ATOM 2370 O O . PRO B 1 125 ? -12.281 -16.781 -4.027 1 98.81 125 PRO B O 1
ATOM 2373 N N . PHE B 1 126 ? -10.422 -16.312 -2.887 1 98.75 126 PHE B N 1
ATOM 2374 C CA . PHE B 1 126 ? -9.828 -17.594 -3.27 1 98.75 126 PHE B CA 1
ATOM 2375 C C . PHE B 1 126 ? -10.609 -18.75 -2.67 1 98.75 126 PHE B C 1
ATOM 2377 O O . PHE B 1 126 ? -10.812 -19.766 -3.326 1 98.75 126 PHE B O 1
ATOM 2384 N N . GLU B 1 127 ? -10.938 -18.578 -1.39 1 98.62 127 GLU B N 1
ATOM 2385 C CA . GLU B 1 127 ? -11.711 -19.656 -0.756 1 98.62 127 GLU B CA 1
ATOM 2386 C C . GLU B 1 127 ? -13.023 -19.891 -1.489 1 98.62 127 GLU B C 1
ATOM 2388 O O . GLU B 1 127 ? -13.453 -21.047 -1.644 1 98.62 127 GLU B O 1
ATOM 2393 N N . VAL B 1 128 ? -13.68 -18.891 -1.897 1 98.56 128 VAL B N 1
ATOM 2394 C CA . VAL B 1 128 ? -14.914 -19.016 -2.67 1 98.56 128 VAL B CA 1
ATOM 2395 C C . VAL B 1 128 ? -14.633 -19.734 -3.982 1 98.56 128 VAL B C 1
ATOM 2397 O O . VAL B 1 128 ? -15.352 -20.672 -4.352 1 98.56 128 VAL B O 1
ATOM 2400 N N . PHE B 1 129 ? -13.578 -19.375 -4.691 1 98.62 129 PHE B N 1
ATOM 2401 C CA . PHE B 1 129 ? -13.219 -20 -5.957 1 98.62 129 PHE B CA 1
ATOM 2402 C C . PHE B 1 129 ? -12.867 -21.469 -5.75 1 98.62 129 PHE B C 1
ATOM 2404 O O . PHE B 1 129 ? -13.266 -22.328 -6.535 1 98.62 129 PHE B O 1
ATOM 2411 N N . SER B 1 130 ? -12.055 -21.672 -4.699 1 98 130 SER B N 1
ATOM 2412 C CA . SER B 1 130 ? -11.594 -23.031 -4.426 1 98 130 SER B CA 1
ATOM 2413 C C . SER B 1 130 ? -12.766 -23.969 -4.148 1 98 130 SER B C 1
ATOM 2415 O O . SER B 1 130 ? -12.727 -25.141 -4.5 1 98 130 SER B O 1
ATOM 2417 N N . TYR B 1 131 ? -13.805 -23.438 -3.543 1 97.62 131 TYR B N 1
ATOM 2418 C CA . TYR B 1 131 ? -14.961 -24.234 -3.172 1 97.62 131 TYR B CA 1
ATOM 2419 C C . TYR B 1 131 ? -15.922 -24.391 -4.348 1 97.62 131 TYR B C 1
ATOM 2421 O O . TYR B 1 131 ? -16.438 -25.484 -4.602 1 97.62 131 TYR B O 1
ATOM 2429 N N . THR B 1 132 ? -16.188 -23.406 -5.133 1 97.5 132 THR B N 1
ATOM 2430 C CA . THR B 1 132 ? -17.25 -23.406 -6.133 1 97.5 132 THR B CA 1
ATOM 2431 C C . THR B 1 132 ? -16.672 -23.688 -7.523 1 97.5 132 THR B C 1
ATOM 2433 O O . THR B 1 132 ? -17.406 -24.109 -8.43 1 97.5 132 THR B O 1
ATOM 2436 N N . HIS B 1 133 ? -15.438 -23.344 -7.703 1 97 133 HIS B N 1
ATOM 2437 C CA . HIS B 1 133 ? -14.758 -23.391 -8.992 1 97 133 HIS B CA 1
ATOM 2438 C C . HIS B 1 133 ? -15.508 -22.562 -10.031 1 97 133 HIS B C 1
ATOM 2440 O O . HIS B 1 133 ? -15.492 -22.891 -11.219 1 97 133 HIS B O 1
ATOM 2446 N N . GLU B 1 134 ? -16.203 -21.531 -9.562 1 97.56 134 GLU B N 1
ATOM 2447 C CA . GLU B 1 134 ? -16.969 -20.641 -10.43 1 97.56 134 GLU B CA 1
ATOM 2448 C C . GLU B 1 134 ? -16.438 -19.219 -10.375 1 97.56 134 GLU B C 1
ATOM 2450 O O . GLU B 1 134 ? -16.5 -18.562 -9.328 1 97.56 134 GLU B O 1
ATOM 2455 N N . ILE B 1 135 ? -16.016 -18.766 -11.469 1 97.62 135 ILE B N 1
ATOM 2456 C CA . ILE B 1 135 ? -15.398 -17.453 -11.562 1 97.62 135 ILE B CA 1
ATOM 2457 C C . ILE B 1 135 ? -16.438 -16.359 -11.359 1 97.62 135 ILE B C 1
ATOM 2459 O O . ILE B 1 135 ? -16.172 -15.336 -10.727 1 97.62 135 ILE B O 1
ATOM 2463 N N . THR B 1 136 ? -17.625 -16.516 -11.938 1 97.31 136 THR B N 1
ATOM 2464 C CA . THR B 1 136 ? -18.672 -15.516 -11.82 1 97.31 136 THR B CA 1
ATOM 2465 C C . THR B 1 136 ? -19.031 -15.273 -10.359 1 97.31 136 THR B C 1
ATOM 2467 O O . THR B 1 136 ? -19.125 -14.125 -9.914 1 97.31 136 THR B O 1
ATOM 2470 N N . TYR B 1 137 ? -19.203 -16.375 -9.617 1 97.56 137 TYR B N 1
ATOM 2471 C CA . TYR B 1 137 ? -19.531 -16.281 -8.195 1 97.56 137 TYR B CA 1
ATOM 2472 C C . TYR B 1 137 ? -18.375 -15.633 -7.426 1 97.56 137 TYR B C 1
ATOM 2474 O O . TYR B 1 137 ? -18.609 -14.82 -6.531 1 97.56 137 TYR B O 1
ATOM 2482 N N . THR B 1 138 ? -17.203 -16.078 -7.734 1 98.62 138 THR B N 1
ATOM 2483 C CA . THR B 1 138 ? -16 -15.531 -7.09 1 98.62 138 THR B CA 1
ATOM 2484 C C . THR B 1 138 ? -15.914 -14.023 -7.312 1 98.62 138 THR B C 1
ATOM 2486 O O . THR B 1 138 ? -15.672 -13.266 -6.371 1 98.62 138 THR B O 1
ATOM 2489 N N . MET B 1 139 ? -16.156 -13.523 -8.484 1 98.25 139 MET B N 1
ATOM 2490 C CA . MET B 1 139 ? -16.078 -12.102 -8.812 1 98.25 139 MET B CA 1
ATOM 2491 C C . MET B 1 139 ? -17.188 -11.32 -8.125 1 98.25 139 MET B C 1
ATOM 2493 O O . MET B 1 139 ? -16.969 -10.219 -7.629 1 98.25 139 MET B O 1
ATOM 2497 N N . LEU B 1 140 ? -18.359 -11.883 -8.078 1 98.12 140 LEU B N 1
ATOM 2498 C CA . LEU B 1 140 ? -19.484 -11.219 -7.426 1 98.12 140 LEU B CA 1
ATOM 2499 C C . LEU B 1 140 ? -19.203 -11.008 -5.941 1 98.12 140 LEU B C 1
ATOM 2501 O O . LEU B 1 140 ? -19.406 -9.914 -5.414 1 98.12 140 LEU B O 1
ATOM 2505 N N . VAL B 1 141 ? -18.734 -12.062 -5.305 1 98.44 141 VAL B N 1
ATOM 2506 C CA . VAL B 1 141 ? -18.422 -11.977 -3.883 1 98.44 141 VAL B CA 1
ATOM 2507 C C . VAL B 1 141 ? -17.297 -10.969 -3.664 1 98.44 141 VAL B C 1
ATOM 2509 O O . VAL B 1 141 ? -17.328 -10.195 -2.703 1 98.44 141 VAL B O 1
ATOM 2512 N N . SER B 1 142 ? -16.266 -10.984 -4.527 1 98.75 142 SER B N 1
ATOM 2513 C CA . SER B 1 142 ? -15.148 -10.047 -4.422 1 98.75 142 SER B CA 1
ATOM 2514 C C . SER B 1 142 ? -15.617 -8.609 -4.555 1 98.75 142 SER B C 1
ATOM 2516 O O . SER B 1 142 ? -15.156 -7.723 -3.832 1 98.75 142 SER B O 1
ATOM 2518 N N . LEU B 1 143 ? -16.562 -8.359 -5.477 1 98.38 143 LEU B N 1
ATOM 2519 C CA . LEU B 1 143 ? -17.078 -7.012 -5.676 1 98.38 143 LEU B CA 1
ATOM 2520 C C . LEU B 1 143 ? -17.891 -6.559 -4.469 1 98.38 143 LEU B C 1
ATOM 2522 O O . LEU B 1 143 ? -17.844 -5.387 -4.086 1 98.38 143 LEU B O 1
ATOM 2526 N N . ILE B 1 144 ? -18.594 -7.465 -3.879 1 98.62 144 ILE B N 1
ATOM 2527 C CA . ILE B 1 144 ? -19.344 -7.156 -2.668 1 98.62 144 ILE B CA 1
ATOM 2528 C C . ILE B 1 144 ? -18.391 -6.809 -1.535 1 98.62 144 ILE B C 1
ATOM 2530 O O . ILE B 1 144 ? -18.625 -5.871 -0.77 1 98.62 144 ILE B O 1
ATOM 2534 N N . LEU B 1 145 ? -17.328 -7.562 -1.399 1 98.81 145 LEU B N 1
ATOM 2535 C CA . LEU B 1 145 ? -16.328 -7.289 -0.376 1 98.81 145 LEU B CA 1
ATOM 2536 C C . LEU B 1 145 ? -15.68 -5.926 -0.599 1 98.81 145 LEU B C 1
ATOM 2538 O O . LEU B 1 145 ? -15.5 -5.16 0.35 1 98.81 145 LEU B O 1
ATOM 2542 N N . LEU B 1 146 ? -15.367 -5.625 -1.863 1 98.81 146 LEU B N 1
ATOM 2543 C CA . LEU B 1 146 ? -14.789 -4.324 -2.186 1 98.81 146 LEU B CA 1
ATOM 2544 C C . LEU B 1 146 ? -15.758 -3.199 -1.834 1 98.81 146 LEU B C 1
ATOM 2546 O O . LEU B 1 146 ? -15.359 -2.197 -1.234 1 98.81 146 LEU B O 1
ATOM 2550 N N . PHE B 1 147 ? -17.016 -3.355 -2.189 1 98.62 147 PHE B N 1
ATOM 2551 C CA . PHE B 1 147 ? -18.047 -2.377 -1.877 1 98.62 147 PHE B CA 1
ATOM 2552 C C . PHE B 1 147 ? -18.156 -2.164 -0.372 1 98.62 147 PHE B C 1
ATOM 2554 O O . PHE B 1 147 ? -18.219 -1.025 0.096 1 98.62 147 PHE B O 1
ATOM 2561 N N . SER B 1 148 ? -18.203 -3.242 0.364 1 98.56 148 SER B N 1
ATOM 2562 C CA . SER B 1 148 ? -18.328 -3.188 1.816 1 98.56 148 SER B CA 1
ATOM 2563 C C . SER B 1 148 ? -17.156 -2.463 2.453 1 98.56 148 SER B C 1
ATOM 2565 O O . SER B 1 148 ? -17.328 -1.71 3.414 1 98.56 148 SER B O 1
ATOM 2567 N N . MET B 1 149 ? -15.93 -2.693 1.933 1 98.44 149 MET B N 1
ATOM 2568 C CA . MET B 1 149 ? -14.758 -2.002 2.461 1 98.44 149 MET B CA 1
ATOM 2569 C C . MET B 1 149 ? -14.859 -0.499 2.227 1 98.44 149 MET B C 1
ATOM 2571 O O . MET B 1 149 ? -14.484 0.296 3.094 1 98.44 149 MET B O 1
ATOM 2575 N N . GLY B 1 150 ? -15.352 -0.158 1.058 1 98.38 150 GLY B N 1
ATOM 2576 C CA . GLY B 1 150 ? -15.547 1.258 0.793 1 98.38 150 GLY B CA 1
ATOM 2577 C C . GLY B 1 150 ? -16.5 1.923 1.772 1 98.38 150 GLY B C 1
ATOM 2578 O O . GLY B 1 150 ? -16.281 3.07 2.168 1 98.38 150 GLY B O 1
ATOM 2579 N N . LEU B 1 151 ? -17.516 1.249 2.229 1 98.06 151 LEU B N 1
ATOM 2580 C CA . LEU B 1 151 ? -18.516 1.778 3.156 1 98.06 151 LEU B CA 1
ATOM 2581 C C . LEU B 1 151 ? -17.906 1.962 4.547 1 98.06 151 LEU B C 1
ATOM 2583 O O . LEU B 1 151 ? -18.469 2.678 5.379 1 98.06 151 LEU B O 1
ATOM 2587 N N . LEU B 1 152 ? -16.828 1.297 4.777 1 97.5 152 LEU B N 1
ATOM 2588 C CA . LEU B 1 152 ? -16.203 1.375 6.09 1 97.5 152 LEU B CA 1
ATOM 2589 C C . LEU B 1 152 ? -15.156 2.484 6.121 1 97.5 152 LEU B C 1
ATOM 2591 O O . LEU B 1 152 ? -14.633 2.818 7.188 1 97.5 152 LEU B O 1
ATOM 2595 N N . TYR B 1 153 ? -14.875 3.078 4.98 1 96.12 153 TYR B N 1
ATOM 2596 C CA . TYR B 1 153 ? -13.812 4.07 4.891 1 96.12 153 TYR B CA 1
ATOM 2597 C C . TYR B 1 153 ? -14.328 5.461 5.234 1 96.12 153 TYR B C 1
ATOM 2599 O O . TYR B 1 153 ? -15.344 5.902 4.688 1 96.12 153 TYR B O 1
ATOM 2607 N N . GLY B 1 154 ? -13.656 6.168 6.004 1 91.19 154 GLY B N 1
ATOM 2608 C CA . GLY B 1 154 ? -13.984 7.551 6.312 1 91.19 154 GLY B CA 1
ATOM 2609 C C . GLY B 1 154 ? -15.18 7.695 7.234 1 91.19 154 GLY B C 1
ATOM 2610 O O . GLY B 1 154 ? -15.734 6.699 7.703 1 91.19 154 GLY B O 1
ATOM 2611 N N . ASN B 1 155 ? -15.594 8.914 7.477 1 91.5 155 ASN B N 1
ATOM 2612 C CA . ASN B 1 155 ? -16.641 9.188 8.453 1 91.5 155 ASN B CA 1
ATOM 2613 C C . ASN B 1 155 ? -17.891 9.766 7.785 1 91.5 155 ASN B C 1
ATOM 2615 O O . ASN B 1 155 ? -18.984 9.695 8.344 1 91.5 155 ASN B O 1
ATOM 2619 N N . GLU B 1 156 ? -17.75 10.312 6.66 1 94.38 156 GLU B N 1
ATOM 2620 C CA . GLU B 1 156 ? -18.875 10.945 5.973 1 94.38 156 GLU B CA 1
ATOM 2621 C C . GLU B 1 156 ? -19.5 10 4.953 1 94.38 156 GLU B C 1
ATOM 2623 O O . GLU B 1 156 ? -18.797 9.281 4.242 1 94.38 156 GLU B O 1
ATOM 2628 N N . ILE B 1 157 ? -20.781 10.094 4.82 1 95.94 157 ILE B N 1
ATOM 2629 C CA . ILE B 1 157 ? -21.547 9.211 3.943 1 95.94 157 ILE B CA 1
ATOM 2630 C C . ILE B 1 157 ? -21.109 9.422 2.496 1 95.94 157 ILE B C 1
ATOM 2632 O O . ILE B 1 157 ? -20.969 8.461 1.735 1 95.94 157 ILE B O 1
ATOM 2636 N N . LYS B 1 158 ? -20.938 10.602 2.109 1 95.38 158 LYS B N 1
ATOM 2637 C CA . LYS B 1 158 ? -20.516 10.898 0.742 1 95.38 158 LYS B CA 1
ATOM 2638 C C . LYS B 1 158 ? -19.156 10.273 0.437 1 95.38 158 LYS B C 1
ATOM 2640 O O . LYS B 1 158 ? -18.938 9.75 -0.656 1 95.38 158 LYS B O 1
ATOM 2645 N N . GLN B 1 159 ? -18.312 10.375 1.402 1 94.75 159 GLN B N 1
ATOM 2646 C CA . GLN B 1 159 ? -16.984 9.781 1.249 1 94.75 159 GLN B CA 1
ATOM 2647 C C . GLN B 1 159 ? -17.062 8.258 1.174 1 94.75 159 GLN B C 1
ATOM 2649 O O . GLN B 1 159 ? -16.375 7.629 0.372 1 94.75 159 GLN B O 1
ATOM 2654 N N . LYS B 1 160 ? -17.922 7.695 1.966 1 97 160 LYS B N 1
ATOM 2655 C CA . LYS B 1 160 ? -18.094 6.246 2.002 1 97 160 LYS B CA 1
ATOM 2656 C C . LYS B 1 160 ? -18.594 5.723 0.66 1 97 160 LYS B C 1
ATOM 2658 O O . LYS B 1 160 ? -18.062 4.746 0.127 1 97 160 LYS B O 1
ATOM 2663 N N . ILE B 1 161 ? -19.578 6.328 0.083 1 97.44 161 ILE B N 1
ATOM 2664 C CA . ILE B 1 161 ? -20.172 5.906 -1.186 1 97.44 161 ILE B CA 1
ATOM 2665 C C . ILE B 1 161 ? -19.141 6.082 -2.309 1 97.44 161 ILE B C 1
ATOM 2667 O O . ILE B 1 161 ? -18.969 5.191 -3.145 1 97.44 161 ILE B O 1
ATOM 2671 N N . ARG B 1 162 ? -18.469 7.164 -2.336 1 96.75 162 ARG B N 1
ATOM 2672 C CA . ARG B 1 162 ? -17.469 7.422 -3.359 1 96.75 162 ARG B CA 1
ATOM 2673 C C . ARG B 1 162 ? -16.359 6.375 -3.314 1 96.75 162 ARG B C 1
ATOM 2675 O O . ARG B 1 162 ? -15.984 5.816 -4.348 1 96.75 162 ARG B O 1
ATOM 2682 N N . THR B 1 163 ? -15.875 6.121 -2.09 1 97.44 163 THR B N 1
ATOM 2683 C CA . THR B 1 163 ? -14.805 5.145 -1.938 1 97.44 163 THR B CA 1
ATOM 2684 C C . THR B 1 163 ? -15.273 3.752 -2.35 1 97.44 163 THR B C 1
ATOM 2686 O O . THR B 1 163 ? -14.523 2.988 -2.955 1 97.44 163 THR B O 1
ATOM 2689 N N . SER B 1 164 ? -16.516 3.4 -2.027 1 98.5 164 SER B N 1
ATOM 2690 C CA . SER B 1 164 ? -17.062 2.111 -2.426 1 98.5 164 SER B CA 1
ATOM 2691 C C . SER B 1 164 ? -17.094 1.968 -3.943 1 98.5 164 SER B C 1
ATOM 2693 O O . SER B 1 164 ? -16.703 0.929 -4.48 1 98.5 164 SER B O 1
ATOM 2695 N N . VAL B 1 165 ? -17.516 2.953 -4.602 1 98.25 165 VAL B N 1
ATOM 2696 C CA . VAL B 1 165 ? -17.609 2.932 -6.059 1 98.25 165 VAL B C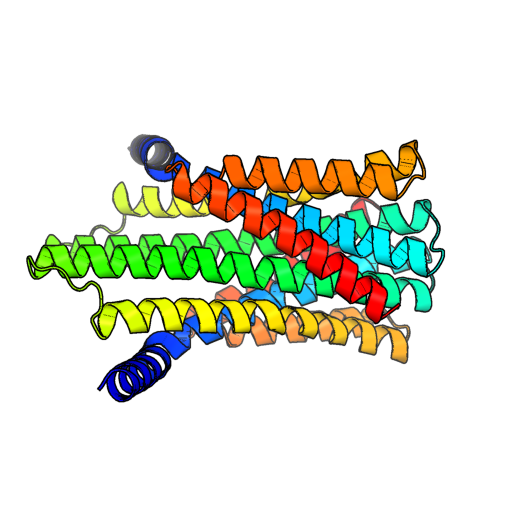A 1
ATOM 2697 C C . VAL B 1 165 ? -16.219 2.812 -6.668 1 98.25 165 VAL B C 1
ATOM 2699 O O . VAL B 1 165 ? -16 2.035 -7.602 1 98.25 165 VAL B O 1
ATOM 2702 N N . VAL B 1 166 ? -15.312 3.549 -6.16 1 97.94 166 VAL B N 1
ATOM 2703 C CA . VAL B 1 166 ? -13.953 3.543 -6.68 1 97.94 166 VAL B CA 1
ATOM 2704 C C . VAL B 1 166 ? -13.336 2.154 -6.504 1 97.94 166 VAL B C 1
ATOM 2706 O O . VAL B 1 166 ? -12.672 1.646 -7.41 1 97.94 166 VAL B O 1
ATOM 2709 N N . MET B 1 167 ? -13.547 1.549 -5.328 1 98.44 167 MET B N 1
ATOM 2710 C CA . MET B 1 167 ? -12.945 0.248 -5.059 1 98.44 167 MET B CA 1
ATOM 2711 C C . MET B 1 167 ? -13.531 -0.825 -5.973 1 98.44 167 MET B C 1
ATOM 2713 O O . MET B 1 167 ? -12.812 -1.716 -6.43 1 98.44 167 MET B O 1
ATOM 2717 N N . ILE B 1 168 ? -14.812 -0.717 -6.281 1 98.62 168 ILE B N 1
ATOM 2718 C CA . ILE B 1 168 ? -15.422 -1.627 -7.246 1 98.62 168 ILE B CA 1
ATOM 2719 C C . ILE B 1 168 ? -14.812 -1.403 -8.625 1 98.62 168 ILE B C 1
ATOM 2721 O O . ILE B 1 168 ? -14.445 -2.359 -9.312 1 98.62 168 ILE B O 1
ATOM 2725 N N . LEU B 1 169 ? -14.734 -0.203 -9.047 1 98.62 169 LEU B N 1
ATOM 2726 C CA . LEU B 1 169 ? -14.18 0.13 -10.359 1 98.62 169 LEU B CA 1
ATOM 2727 C C . LEU B 1 169 ? -12.734 -0.349 -10.477 1 98.62 169 LEU B C 1
ATOM 2729 O O . LEU B 1 169 ? -12.32 -0.826 -11.531 1 98.62 169 LEU B O 1
ATOM 2733 N N . ALA B 1 170 ? -11.984 -0.168 -9.406 1 98.62 170 ALA B N 1
ATOM 2734 C CA . ALA B 1 170 ? -10.602 -0.64 -9.391 1 98.62 170 ALA B CA 1
ATOM 2735 C C . ALA B 1 170 ? -10.531 -2.143 -9.648 1 98.62 170 ALA B C 1
ATOM 2737 O O . ALA B 1 170 ? -9.664 -2.607 -10.398 1 98.62 170 ALA B O 1
ATOM 2738 N N . GLY B 1 171 ? -11.422 -2.92 -8.984 1 98.62 171 GLY B N 1
ATOM 2739 C CA . GLY B 1 171 ? -11.484 -4.352 -9.234 1 98.62 171 GLY B CA 1
ATOM 2740 C C . GLY B 1 171 ? -11.812 -4.691 -10.672 1 98.62 171 GLY B C 1
ATOM 2741 O O . GLY B 1 171 ? -11.156 -5.539 -11.281 1 98.62 171 GLY B O 1
ATOM 2742 N N . VAL B 1 172 ? -12.766 -3.994 -11.227 1 98.56 172 VAL B N 1
ATOM 2743 C CA . VAL B 1 172 ? -13.188 -4.223 -12.602 1 98.56 172 VAL B CA 1
ATOM 2744 C C . VAL B 1 172 ? -12.055 -3.875 -13.562 1 98.56 172 VAL B C 1
ATOM 2746 O O . VAL B 1 172 ? -11.781 -4.613 -14.508 1 98.56 172 VAL B O 1
ATOM 2749 N N . ILE B 1 173 ? -11.383 -2.816 -13.336 1 98.69 173 ILE B N 1
ATOM 2750 C CA . ILE B 1 173 ? -10.281 -2.379 -14.18 1 98.69 173 ILE B CA 1
ATOM 2751 C C . ILE B 1 173 ? -9.148 -3.398 -14.117 1 98.69 173 ILE B C 1
ATOM 2753 O O . ILE B 1 173 ? -8.555 -3.742 -15.148 1 98.69 173 ILE B O 1
ATOM 2757 N N . ALA B 1 174 ? -8.859 -3.85 -12.898 1 98.31 174 ALA B N 1
ATOM 2758 C CA . ALA B 1 174 ? -7.801 -4.848 -12.742 1 98.31 174 ALA B CA 1
ATOM 2759 C C . ALA B 1 174 ? -8.102 -6.098 -13.57 1 98.31 174 ALA B C 1
ATOM 2761 O O . ALA B 1 174 ? -7.242 -6.586 -14.305 1 98.31 174 ALA B O 1
ATOM 2762 N N . VAL B 1 175 ? -9.289 -6.562 -13.461 1 98 175 VAL B N 1
ATOM 2763 C CA . VAL B 1 175 ? -9.703 -7.766 -14.18 1 98 175 VAL B CA 1
ATOM 2764 C C . VAL B 1 175 ? -9.664 -7.504 -15.688 1 98 175 VAL B C 1
ATOM 2766 O O . VAL B 1 175 ? -9.227 -8.367 -16.453 1 98 175 VAL B O 1
ATOM 2769 N N . ALA B 1 176 ? -10.141 -6.363 -16.125 1 98.5 176 ALA B N 1
ATOM 2770 C CA . ALA B 1 176 ? -10.125 -6.004 -17.547 1 98.5 176 ALA B CA 1
ATOM 2771 C C . ALA B 1 176 ? -8.695 -5.98 -18.078 1 98.5 176 ALA B C 1
ATOM 2773 O O . ALA B 1 176 ? -8.438 -6.457 -19.188 1 98.5 176 ALA B O 1
ATOM 2774 N N . ILE B 1 177 ? -7.793 -5.434 -17.359 1 98.69 177 ILE B N 1
ATOM 2775 C CA . ILE B 1 177 ? -6.395 -5.379 -17.781 1 98.69 177 ILE B CA 1
ATOM 2776 C C . ILE B 1 177 ? -5.84 -6.797 -17.906 1 98.69 177 ILE B C 1
ATOM 2778 O O . ILE B 1 177 ? -5.156 -7.117 -18.875 1 98.69 177 ILE B O 1
ATOM 2782 N N . ILE B 1 178 ? -6.18 -7.609 -16.906 1 98.19 178 ILE B N 1
ATOM 2783 C CA . ILE B 1 178 ? -5.703 -8.984 -16.938 1 98.19 178 ILE B CA 1
ATOM 2784 C C . ILE B 1 178 ? -6.273 -9.703 -18.156 1 98.19 178 ILE B C 1
ATOM 2786 O O . ILE B 1 178 ? -5.57 -10.469 -18.812 1 98.19 178 ILE B O 1
ATOM 2790 N N . TYR B 1 179 ? -7.5 -9.43 -18.453 1 97.06 179 TYR B N 1
ATOM 2791 C CA . TYR B 1 179 ? -8.133 -10.016 -19.641 1 97.06 179 TYR B CA 1
ATOM 2792 C C . TYR B 1 179 ? -7.41 -9.602 -20.906 1 97.06 179 TYR B C 1
ATOM 2794 O O . TYR B 1 179 ? -7.152 -10.43 -21.781 1 97.06 179 TYR B O 1
ATOM 2802 N N . VAL B 1 180 ? -7.047 -8.383 -21 1 97.88 180 VAL B N 1
ATOM 2803 C CA . VAL B 1 180 ? -6.438 -7.836 -22.203 1 97.88 180 VAL B CA 1
ATOM 2804 C C . VAL B 1 180 ? -5.035 -8.414 -22.391 1 97.88 180 VAL B C 1
ATOM 2806 O O . VAL B 1 180 ? -4.617 -8.711 -23.5 1 97.88 180 VAL B O 1
ATOM 2809 N N . ILE B 1 181 ? -4.305 -8.68 -21.328 1 96 181 ILE B N 1
ATOM 2810 C CA . ILE B 1 181 ? -2.908 -9.078 -21.453 1 96 181 ILE B CA 1
ATOM 2811 C C . ILE B 1 181 ? -2.807 -10.602 -21.484 1 96 181 ILE B C 1
ATOM 2813 O O . ILE B 1 181 ? -1.72 -11.156 -21.672 1 96 181 ILE B O 1
ATOM 2817 N N . SER B 1 182 ? -3.924 -11.289 -21.188 1 92.38 182 SER B N 1
ATOM 2818 C CA . SER B 1 182 ? -3.928 -12.75 -21.141 1 92.38 182 SER B CA 1
ATOM 2819 C C . SER B 1 182 ? -4.43 -13.344 -22.453 1 92.38 182 SER B C 1
ATOM 2821 O O . SER B 1 182 ? -3.953 -14.398 -22.875 1 92.38 182 SER B O 1
#

pLDDT: mean 95.39, std 5.99, range [57.12, 98.94]

Sequence (364 aa):
MYNQKILNAIKYALMHDIGSARNYLVLGSFDGLLLSISIIMGSVFYNISTADMRTVIISGLVGTSISSLWNAFVVELSQKKEELEELERQLMRSLKGTVYDYSGKISAVVSGISHGVSPFLGLLPFEVFSYTHEITYTMLVSLILLFSMGLLYGNEIKQKIRTSVVMILAGVIAVAIIYVISMYNQKILNAIKYALMHDIGSARNYLVLGSFDGLLLSISIIMGSVFYNISTADMRTVIISGLVGTSISSLWNAFVVELSQKKEELEELERQLMRSLKGTVYDYSGKISAVVSGISHGVSPFLGLLPFEVFSYTHEITYTMLVSLILLFSMGLLYGNEIKQKIRTSVVMILAGVIAVAIIYVIS

Nearest PDB structures (foldseek):
  4ja4-assembly3_C  TM=1.823E-01  e=1.192E+00  Escherichia coli K-12
  6oyz-assembly2_C  TM=1.686E-01  e=2.310E+00  Aquifex aeolicus VF5
  4ja4-assembly3_C  TM=1.823E-01  e=1.226E+00  Escherichia coli K-12
  6oyz-assembly2_C  TM=1.686E-01  e=2.166E+00  Aquifex aeolicus VF5

Solvent-accessible surface area (backbone atoms only — not comparable to full-atom values): 17029 Å² total; per-residue (Å²): 110,73,64,58,47,51,52,51,13,49,53,49,21,55,69,73,39,44,66,55,28,46,36,26,28,35,52,18,26,46,37,17,38,31,24,32,54,19,25,52,53,38,28,59,77,67,68,51,53,70,69,57,50,52,46,37,47,54,23,27,37,48,13,40,14,54,40,32,19,52,50,36,23,53,53,39,35,53,51,38,51,52,53,49,52,52,50,22,63,74,67,70,46,86,52,80,86,36,53,69,45,47,14,31,52,47,40,10,51,50,19,7,50,32,12,19,57,25,12,58,59,16,50,52,42,50,52,45,26,72,71,66,72,35,67,70,62,23,50,52,53,42,42,50,51,32,31,54,39,14,58,60,27,72,88,47,68,70,53,9,53,51,40,12,51,50,43,33,48,51,48,52,49,36,47,50,50,45,58,72,77,103,111,71,65,58,46,50,51,51,14,47,52,48,20,55,70,72,38,46,66,56,27,47,37,27,27,35,51,16,26,48,37,16,38,30,24,32,54,19,26,51,52,36,28,60,76,68,68,51,52,72,68,59,49,52,47,37,46,53,22,28,37,48,14,40,15,54,39,31,17,52,49,36,24,54,52,41,34,52,51,36,49,50,53,49,52,52,50,23,62,76,66,69,46,86,52,80,88,35,53,69,44,48,14,29,52,48,39,10,50,49,20,8,51,31,11,18,58,25,12,57,58,15,51,51,42,50,53,47,26,73,72,65,72,36,67,68,60,23,49,51,53,44,42,50,52,33,32,54,39,13,59,59,27,72,88,47,68,69,52,8,55,52,41,13,52,50,42,34,49,51,48,52,50,36,47,52,51,45,58,73,78,102

Organism: NCBI:txid1294262

Secondary structure (DSSP, 8-state):
-HHHHHHHHHHHHHHHSHHHHHHHHHHHHHHHHHHHHHHHHHHHHTT--HHHHHHHHHHHHHHHHHHHHHHHHHHHHHHHHHHHHHHHHHHTS--TTSHHHHHHHHHHHHHHHHHHHGGGGGHHHHHHHHHH--HHHHHHHHHHHHHHHHHTSSSSHHHHHHHHHHHHHHHHHHHHHHHHH-/-HHHHHHHHHHHHHHHSHHHHHHHHHHHHHHHHHHHHHHHHHHHHTT--HHHHHHHHHHHHHHHHHHHHHHHHHHHHHHHHHHHHHHHHHHTS--TTSHHHHHHHHHHHHHHHHHHHGGGGGHHHHHHHHHH--HHHHHHHHHHHHHHHHHHSSSSHHHHHHHHHHHHHHHHHHHHHHHHH-

Foldseek 3Di:
DLVVLLVLLLVVLCVPQVQLLLQLLLVLLLVLQLLLLLLVLLCVVVVNDLVVSLVVSVVVLLVSLQVQLVVQLVVQLVVLVVVQVVVCVVVVHHCPPGSSNSSSNSNSNSSSNSNNPNSCNNVVLSVVCVVPVDSVVSLVVSLVVLLVSLLSHDDDRVSSNVSSVVSSVSSVVSSVVSVVVD/DLVVLLVLLLVCLCVPQVQLLLQLLLVLLLVLQLLLLLLVLLCVVVVNDLVVSLVVSVVVLLVSLQVQLVVQLVVQLVVLVVVQVVVCVVVVHHCPPGSSNSSSNSNSNSSSNSNNPNSCNNVVLSVVCVVPVDSVVSLVVSLVVLLVSLLSHDDDRVSSNVSSVVSSVSSVVSSVVSVVVD